Protein AF-A0A183E239-F1 (afdb_monomer)

Secondary structure (DSSP, 8-state):
------------HHHHHHHHHHHHHHHHHSPPPPHHHHGGG--HHHHHHHHHH-TT--HHHHHHHHHHHHHHT-TTSTTHHHHHHHHHH-S---TTS-TTHHHHHT---TTTHHHHHHHHHHHHHHH--SHHHHHHHHHTTHHHHHHHHHTSTT--HHHHHHHHHHHHHHTTSHHHHHHHHHTS-HHHHHHHHHHH---HHHHHHHHHHHHHHHHHHTS-TT-HHHHHHHHHHHHHHHHHHHHHHHHHHHHHHH----PPP------

Nearest PDB structures (foldseek):
  8a1i-assembly3_P  TM=7.874E-01  e=3.771E-01  Mus musculus
  8a1i-assembly2_I  TM=4.720E-01  e=9.473E-01  Mus musculus
  4ct7-assembly1_B  TM=4.842E-01  e=1.805E+00  Homo sapiens
  4ct6-assembly1_B  TM=4.205E-01  e=1.369E+00  Homo sapiens
  6hom-assembly1_A  TM=4.273E-01  e=1.980E+00  Homo sapiens

Organism: NCBI:txid637853

Foldseek 3Di:
DDPPPLLFQAFDPVLVVLLVCCVVLPPPRRDDDDLVCLVVRHDPVSNVVSVVPPPPQALLNVLLVVVLVVLSVPCVDPLNCVQSCQPSNDSGDRSLARRPLCCQCCPPDPPCNVVSNLVSLVSLLVRLQDLSSVVRCPVVPNLLVLLVLLPDPPDDPSSVVSSLSNLLSQLVDLVSVVCCVPVVVVLVSLLVSCVVDDDVSSVSNVVSVVVSVVVVVVPDDPPPPVVCVVCVVSVVVVVVVVVVVVVVVVVVVVPPDDDDDDDDDDD

Solvent-accessible surface area (backbone atoms only — not comparable to full-atom values): 15378 Å² total; per-residue (Å²): 132,82,76,68,78,77,68,37,45,40,34,32,75,64,26,44,54,48,32,53,44,33,70,74,53,30,90,83,72,35,84,79,78,51,76,87,53,51,62,79,30,54,31,69,67,48,39,51,50,39,60,69,70,40,91,71,69,37,52,43,52,52,53,47,52,58,49,46,63,57,38,73,78,36,74,85,42,83,52,30,61,67,52,53,50,54,59,60,63,37,49,51,51,68,72,78,43,65,77,66,49,65,60,27,59,64,36,82,49,94,86,45,22,67,60,30,20,47,50,47,42,49,50,54,34,74,17,37,80,51,71,63,30,50,53,30,39,45,77,72,44,42,64,64,51,43,64,52,44,53,77,36,90,85,41,48,75,65,50,41,49,37,45,53,48,30,54,45,34,47,52,70,37,70,71,48,35,53,43,39,50,70,76,63,43,43,64,64,50,51,57,60,46,52,76,78,55,81,52,74,63,57,53,53,42,53,51,50,52,53,51,58,52,60,60,51,71,76,73,53,101,78,62,66,67,63,58,47,54,57,50,47,57,52,47,53,60,46,51,60,50,50,52,52,56,49,53,53,55,49,52,61,66,74,61,77,72,82,86,78,86,86,80,94,82,90,133

Radius of gyration: 24.41 Å; Cα contacts (8 Å, |Δi|>4): 209; chains: 1; bounding box: 52×76×59 Å

Structure (mmCIF, N/CA/C/O backbone):
data_AF-A0A183E239-F1
#
_entry.id   AF-A0A183E239-F1
#
loop_
_atom_site.group_PDB
_atom_site.id
_atom_site.type_symbol
_atom_site.label_atom_id
_atom_site.label_alt_id
_atom_site.label_comp_id
_atom_site.label_asym_id
_atom_site.label_entity_id
_atom_site.label_seq_id
_atom_site.pdbx_PDB_ins_code
_atom_site.Cartn_x
_atom_site.Cartn_y
_atom_site.Cartn_z
_atom_site.occupancy
_atom_site.B_iso_or_equiv
_atom_site.auth_seq_id
_atom_site.auth_comp_id
_atom_site.auth_asym_id
_atom_site.auth_atom_id
_atom_site.pdbx_PDB_model_num
ATOM 1 N N . MET A 1 1 ? 19.851 -25.531 10.034 1.00 32.19 1 MET A N 1
ATOM 2 C CA . MET A 1 1 ? 19.137 -24.264 9.774 1.00 32.19 1 MET A CA 1
ATOM 3 C C . MET A 1 1 ? 18.491 -24.420 8.405 1.00 32.19 1 MET A C 1
ATOM 5 O O . MET A 1 1 ? 19.182 -24.329 7.404 1.00 32.19 1 MET A O 1
ATOM 9 N N . SER A 1 2 ? 17.233 -24.867 8.370 1.00 26.58 2 SER A N 1
ATOM 10 C CA . SER A 1 2 ? 16.536 -25.194 7.121 1.00 26.58 2 SER A CA 1
ATOM 11 C C . SER A 1 2 ? 16.333 -23.907 6.338 1.00 26.58 2 SER A C 1
ATOM 13 O O . SER A 1 2 ? 15.556 -23.055 6.768 1.00 26.58 2 SER A O 1
ATOM 15 N N . LEU A 1 3 ? 17.025 -23.758 5.210 1.00 30.27 3 LEU A N 1
ATOM 16 C CA . LEU A 1 3 ? 16.600 -22.825 4.180 1.00 30.27 3 LEU A CA 1
ATOM 17 C C . LEU A 1 3 ? 15.197 -23.291 3.790 1.00 30.27 3 LEU A C 1
ATOM 19 O O . LEU A 1 3 ? 15.041 -24.308 3.119 1.00 30.27 3 LEU A O 1
ATOM 23 N N . ARG A 1 4 ? 14.156 -22.605 4.281 1.00 38.06 4 ARG A N 1
ATOM 24 C CA . ARG A 1 4 ? 12.893 -22.606 3.544 1.00 38.06 4 ARG A CA 1
ATOM 25 C C . ARG A 1 4 ? 13.300 -22.248 2.121 1.00 38.06 4 ARG A C 1
ATOM 27 O O . ARG A 1 4 ? 14.069 -21.290 1.990 1.00 38.06 4 ARG A O 1
ATOM 34 N N . PRO A 1 5 ? 12.894 -23.009 1.099 1.00 40.72 5 PRO A N 1
ATOM 35 C CA . PRO A 1 5 ? 13.114 -22.556 -0.253 1.00 40.72 5 PRO A CA 1
ATOM 36 C C . PRO A 1 5 ? 12.388 -21.217 -0.314 1.00 40.72 5 PRO A C 1
ATOM 38 O O . PRO A 1 5 ? 11.162 -21.154 -0.267 1.00 40.72 5 PRO A O 1
ATOM 41 N N . ILE A 1 6 ? 13.158 -20.129 -0.283 1.00 43.12 6 ILE A N 1
ATOM 42 C CA . ILE A 1 6 ? 12.744 -18.869 -0.869 1.00 43.12 6 ILE A CA 1
ATOM 43 C C . ILE A 1 6 ? 12.453 -19.334 -2.282 1.00 43.12 6 ILE A C 1
ATOM 45 O O . ILE A 1 6 ? 13.405 -19.605 -2.997 1.00 43.12 6 ILE A O 1
ATOM 49 N N . PHE A 1 7 ? 11.196 -19.656 -2.591 1.00 49.00 7 PHE A N 1
ATOM 50 C CA . PHE A 1 7 ? 10.778 -19.999 -3.938 1.00 49.00 7 PHE A CA 1
ATOM 51 C C . PHE A 1 7 ? 10.699 -18.657 -4.612 1.00 49.00 7 PHE A C 1
ATOM 53 O O . PHE A 1 7 ? 9.696 -17.950 -4.470 1.00 49.00 7 PHE A O 1
ATOM 60 N N . PRO A 1 8 ? 11.809 -18.213 -5.201 1.00 47.88 8 PRO A N 1
ATOM 61 C CA . PRO A 1 8 ? 11.838 -16.886 -5.708 1.00 47.88 8 PRO A CA 1
ATOM 62 C C . PRO A 1 8 ? 10.975 -16.916 -6.962 1.00 47.88 8 PRO A C 1
ATOM 64 O O . PRO A 1 8 ? 10.818 -17.941 -7.632 1.00 47.88 8 PRO A O 1
ATOM 67 N N . LEU A 1 9 ? 10.330 -15.806 -7.264 1.00 55.28 9 LEU A N 1
ATOM 68 C CA . LEU A 1 9 ? 9.784 -15.598 -8.590 1.00 55.28 9 LEU A CA 1
ATOM 69 C C . LEU A 1 9 ? 10.995 -15.578 -9.541 1.00 55.28 9 LEU A C 1
ATOM 71 O O . LEU A 1 9 ? 11.533 -14.507 -9.764 1.00 55.28 9 LEU A O 1
ATOM 75 N N . VAL A 1 10 ? 11.537 -16.737 -9.946 1.00 55.69 10 VAL A N 1
ATOM 76 C CA . VAL A 1 10 ? 12.820 -16.805 -10.662 1.00 55.69 10 VAL A CA 1
ATOM 77 C C . VAL A 1 10 ? 12.588 -16.381 -12.088 1.00 55.69 10 VAL A C 1
ATOM 79 O O . VAL A 1 10 ? 11.916 -17.035 -12.882 1.00 55.69 10 VAL A O 1
ATOM 82 N N . TRP A 1 11 ? 13.162 -15.236 -12.374 1.00 63.81 11 TRP A N 1
ATOM 83 C CA . TRP A 1 11 ? 13.345 -14.729 -13.705 1.00 63.81 11 TRP A CA 1
ATOM 84 C C . TRP A 1 11 ? 14.293 -15.660 -14.469 1.00 63.81 11 TRP A C 1
ATOM 86 O O . TRP A 1 11 ? 15.239 -16.174 -13.872 1.00 63.81 11 TRP A O 1
ATOM 96 N N . GLY A 1 12 ? 14.055 -15.881 -15.765 1.00 65.75 12 GLY A N 1
ATOM 97 C CA . GLY A 1 12 ? 14.839 -16.822 -16.577 1.00 65.75 12 GLY A CA 1
ATOM 98 C C . GLY A 1 12 ? 16.349 -16.530 -16.585 1.00 65.75 12 GLY A C 1
ATOM 99 O O . GLY A 1 12 ? 16.809 -15.511 -16.073 1.00 65.75 12 GLY A O 1
ATOM 100 N N . GLU A 1 13 ? 17.143 -17.404 -17.208 1.00 76.06 13 GLU A N 1
ATOM 101 C CA . GLU A 1 13 ? 18.620 -17.326 -17.238 1.00 76.06 13 GLU A CA 1
ATOM 102 C C . GLU A 1 13 ? 19.151 -15.921 -17.592 1.00 76.06 13 GLU A C 1
ATOM 104 O O . GLU A 1 13 ? 20.014 -15.379 -16.903 1.00 76.06 13 GLU A O 1
ATOM 109 N N . ARG A 1 14 ? 18.512 -15.249 -18.560 1.00 77.62 14 ARG A N 1
ATOM 110 C CA . ARG A 1 14 ? 18.828 -13.868 -18.975 1.00 77.62 14 ARG A CA 1
ATOM 111 C C . ARG A 1 14 ? 18.763 -12.844 -17.840 1.00 77.62 14 ARG A C 1
ATOM 113 O O . ARG A 1 14 ? 19.523 -11.878 -17.824 1.00 77.62 14 ARG A O 1
ATOM 120 N N . SER A 1 15 ? 17.861 -13.026 -16.892 1.00 76.50 15 SER A N 1
ATOM 121 C CA . SER A 1 15 ? 17.644 -12.099 -15.780 1.00 76.50 15 SER A CA 1
ATOM 122 C C . SER A 1 15 ? 18.602 -12.307 -14.642 1.00 76.50 15 SER A C 1
ATOM 124 O O . SER A 1 15 ? 19.011 -11.334 -14.008 1.00 76.50 15 SER A O 1
ATOM 126 N N . LYS A 1 16 ? 19.013 -13.556 -14.430 1.00 78.00 16 LYS A N 1
ATOM 127 C CA . LYS A 1 16 ? 20.135 -13.853 -13.555 1.00 78.00 16 LYS A CA 1
ATOM 128 C C . LYS A 1 16 ? 21.407 -13.196 -14.095 1.00 78.00 16 LYS A C 1
ATOM 130 O O . LYS A 1 16 ? 22.050 -12.447 -13.362 1.00 78.00 16 LYS A O 1
ATOM 135 N N . ASP A 1 17 ? 21.679 -13.347 -15.390 1.00 81.19 17 ASP A N 1
ATOM 136 C CA . ASP A 1 17 ? 22.815 -12.689 -16.046 1.00 81.19 17 ASP A CA 1
ATOM 137 C C . ASP A 1 17 ? 22.731 -11.160 -15.948 1.00 81.19 17 ASP A C 1
ATOM 139 O O . ASP A 1 17 ? 23.730 -10.476 -15.721 1.00 81.19 17 ASP A O 1
ATOM 143 N N . ASN A 1 18 ? 21.531 -10.596 -16.119 1.00 80.88 18 ASN A N 1
ATOM 144 C CA . ASN A 1 18 ? 21.299 -9.160 -15.987 1.00 80.88 18 ASN A CA 1
ATOM 145 C C . ASN A 1 18 ? 21.586 -8.652 -14.576 1.00 80.88 18 ASN A C 1
ATOM 147 O O . ASN A 1 18 ? 22.204 -7.599 -14.420 1.00 80.88 18 ASN A O 1
ATOM 151 N N . TYR A 1 19 ? 21.153 -9.402 -13.565 1.00 79.50 19 TYR A N 1
ATOM 152 C CA . TYR A 1 19 ? 21.400 -9.091 -12.166 1.00 79.50 19 TYR A CA 1
ATOM 153 C C . TYR A 1 19 ? 22.894 -9.145 -11.828 1.00 79.50 19 TYR A C 1
ATOM 155 O O . TYR A 1 19 ? 23.424 -8.217 -11.216 1.00 79.50 19 TYR A O 1
ATOM 163 N N . GLU A 1 20 ? 23.596 -10.186 -12.280 1.00 81.50 20 GL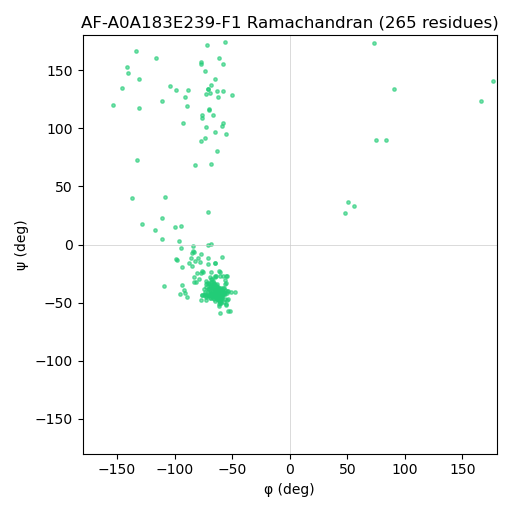U A N 1
ATOM 164 C CA . GLU A 1 20 ? 25.044 -10.319 -12.091 1.00 81.50 20 GLU A CA 1
ATOM 165 C C . GLU A 1 20 ? 25.798 -9.163 -12.764 1.00 81.50 20 GLU A C 1
ATOM 167 O O . GLU A 1 20 ? 26.659 -8.533 -12.144 1.00 81.50 20 GLU A O 1
ATOM 172 N N . LYS A 1 21 ? 25.410 -8.792 -13.991 1.00 83.81 21 LYS A N 1
ATOM 173 C CA . LYS A 1 21 ? 25.963 -7.623 -14.693 1.00 83.81 21 LYS A CA 1
ATOM 174 C C . LYS A 1 21 ? 25.665 -6.314 -13.970 1.00 83.81 21 LYS A C 1
ATOM 176 O O . LYS A 1 21 ? 26.554 -5.472 -13.885 1.00 83.81 21 LYS A O 1
ATOM 181 N N . LEU A 1 22 ? 24.457 -6.127 -13.434 1.00 81.69 22 LEU A N 1
ATOM 182 C CA . LEU A 1 22 ? 24.113 -4.941 -12.644 1.00 81.69 22 LEU A CA 1
ATOM 183 C C . LEU A 1 22 ? 24.992 -4.838 -11.394 1.00 81.69 22 LEU A C 1
ATOM 185 O O . LEU A 1 22 ? 25.468 -3.751 -11.069 1.00 81.69 22 LEU A O 1
ATOM 189 N N . HIS A 1 23 ? 25.236 -5.958 -10.715 1.00 79.69 23 HIS A N 1
ATOM 190 C CA . HIS A 1 23 ? 26.087 -5.998 -9.530 1.00 79.69 23 HIS A CA 1
ATOM 191 C C . HIS A 1 23 ? 27.563 -5.712 -9.860 1.00 79.69 23 HIS A C 1
ATOM 193 O O . HIS A 1 23 ? 28.240 -5.025 -9.099 1.00 79.69 23 HIS A O 1
ATOM 199 N N . LEU A 1 24 ? 28.063 -6.216 -10.992 1.00 86.44 24 LEU A N 1
ATOM 200 C CA . LEU A 1 24 ? 29.449 -6.017 -11.428 1.00 86.44 24 LEU A CA 1
ATOM 201 C C . LEU A 1 24 ? 29.712 -4.606 -11.973 1.00 86.44 24 LEU A C 1
ATOM 203 O O . LEU A 1 24 ? 30.743 -4.011 -11.671 1.00 86.44 24 LEU A O 1
ATOM 207 N N . LEU A 1 25 ? 28.799 -4.081 -12.790 1.00 86.25 25 LEU A N 1
ATOM 208 C CA . LEU A 1 25 ? 28.976 -2.820 -13.521 1.00 86.25 25 LEU A CA 1
ATOM 209 C C . LEU A 1 25 ? 28.409 -1.610 -12.762 1.00 86.25 25 LEU A C 1
ATOM 211 O O . LEU A 1 25 ? 28.769 -0.465 -13.041 1.00 86.25 25 LEU A O 1
ATOM 215 N N . GLY A 1 26 ? 27.519 -1.849 -11.799 1.00 80.88 26 GLY A N 1
ATOM 216 C CA . GLY A 1 26 ? 26.793 -0.808 -11.084 1.00 80.88 26 GLY A CA 1
ATOM 217 C C . GLY A 1 26 ? 25.694 -0.137 -11.926 1.00 80.88 26 GLY A C 1
ATOM 218 O O . GLY A 1 26 ? 25.573 -0.357 -13.132 1.00 80.88 26 GLY A O 1
ATOM 219 N N . PRO A 1 27 ? 24.878 0.737 -11.308 1.00 74.50 27 PRO A N 1
ATOM 220 C CA . PRO A 1 27 ? 23.665 1.296 -11.920 1.00 74.50 27 PRO A CA 1
ATOM 221 C C . PRO A 1 27 ? 23.913 2.303 -13.056 1.00 74.50 27 PRO A C 1
ATOM 223 O O . PRO A 1 27 ? 22.965 2.700 -13.735 1.00 74.50 27 PRO A O 1
ATOM 226 N N . VAL A 1 28 ? 25.158 2.761 -13.233 1.00 73.62 28 VAL A N 1
ATOM 227 C CA . VAL A 1 28 ? 25.538 3.763 -14.245 1.00 73.62 28 VAL A CA 1
ATOM 228 C C . VAL A 1 28 ? 25.975 3.104 -15.553 1.00 73.62 28 VAL A C 1
ATOM 230 O O . VAL A 1 28 ? 25.648 3.609 -16.621 1.00 73.62 28 VAL A O 1
ATOM 233 N N . LEU A 1 29 ? 26.700 1.985 -15.473 1.00 73.56 29 LEU A N 1
ATOM 234 C CA . LEU A 1 29 ? 27.255 1.281 -16.635 1.00 73.56 29 LEU A CA 1
ATOM 235 C C . LEU A 1 29 ? 26.394 0.090 -17.074 1.00 73.56 29 LEU A C 1
ATOM 237 O O . LEU A 1 29 ? 26.602 -0.463 -18.152 1.00 73.56 29 LEU A O 1
ATOM 241 N N . HIS A 1 30 ? 25.429 -0.316 -16.247 1.00 80.38 30 HIS A N 1
ATOM 242 C CA . HIS A 1 30 ? 24.482 -1.374 -16.573 1.00 80.38 30 HIS A CA 1
ATOM 243 C C . HIS A 1 30 ? 23.471 -0.931 -17.641 1.00 80.38 30 HIS A C 1
ATOM 245 O O . HIS A 1 30 ? 22.895 0.159 -17.575 1.00 80.38 30 HIS A O 1
ATOM 251 N N . THR A 1 31 ? 23.246 -1.791 -18.636 1.00 74.75 31 THR A N 1
ATOM 252 C CA . THR A 1 31 ? 22.283 -1.544 -19.711 1.00 74.75 31 THR A CA 1
ATOM 253 C C . THR A 1 31 ? 20.858 -1.622 -19.178 1.00 74.75 31 THR A C 1
ATOM 255 O O . THR A 1 31 ? 20.386 -2.679 -18.764 1.00 74.75 31 THR A O 1
ATOM 258 N N . ARG A 1 32 ? 20.138 -0.500 -19.242 1.00 72.12 32 ARG A N 1
ATOM 259 C CA . ARG A 1 32 ? 18.712 -0.468 -18.911 1.00 72.12 32 ARG A CA 1
ATOM 260 C C . ARG A 1 32 ? 17.913 -1.137 -20.021 1.00 72.12 32 ARG A C 1
ATOM 262 O O . ARG A 1 32 ? 18.068 -0.789 -21.188 1.00 72.12 32 ARG A O 1
ATOM 269 N N . LEU A 1 33 ? 17.050 -2.066 -19.632 1.00 75.62 33 LEU A N 1
ATOM 270 C CA . LEU A 1 33 ? 16.158 -2.767 -20.548 1.00 75.62 33 LEU A CA 1
ATOM 271 C C . LEU A 1 33 ? 15.100 -1.818 -21.107 1.00 75.62 33 LEU A C 1
ATOM 273 O O . LEU A 1 33 ? 14.534 -1.007 -20.366 1.00 75.62 33 LEU A O 1
ATOM 277 N N . THR A 1 34 ? 14.831 -1.927 -22.409 1.00 79.94 34 THR A N 1
ATOM 278 C CA . THR A 1 34 ? 13.683 -1.253 -23.027 1.00 79.94 34 THR A CA 1
ATOM 279 C C . THR A 1 34 ? 12.398 -2.013 -22.695 1.00 79.94 34 THR A C 1
ATOM 281 O O . THR A 1 34 ? 12.466 -3.215 -22.438 1.00 79.94 34 THR A O 1
ATOM 284 N N . PRO A 1 35 ? 11.219 -1.364 -22.709 1.00 77.69 35 PRO A N 1
ATOM 285 C CA . PRO A 1 35 ? 9.958 -2.043 -22.426 1.00 77.69 35 PRO A CA 1
ATOM 286 C C . PRO A 1 35 ? 9.725 -3.320 -23.240 1.00 77.69 35 PRO A C 1
ATOM 288 O O . PRO A 1 35 ? 9.340 -4.336 -22.668 1.00 77.69 35 PRO A O 1
ATOM 291 N N . ASP A 1 36 ? 10.070 -3.297 -24.529 1.00 80.56 36 ASP A N 1
ATOM 292 C CA . ASP A 1 36 ? 9.930 -4.446 -25.434 1.00 80.56 36 ASP A CA 1
ATOM 293 C C . ASP A 1 36 ? 10.818 -5.631 -25.033 1.00 80.56 36 ASP A C 1
ATOM 295 O O . ASP A 1 36 ? 10.485 -6.782 -25.297 1.00 80.56 36 ASP A O 1
ATOM 299 N N . GLN A 1 37 ? 11.942 -5.360 -24.364 1.00 82.56 37 GLN A N 1
ATOM 300 C CA . GLN A 1 37 ? 12.864 -6.386 -23.890 1.00 82.56 37 GLN A CA 1
ATOM 301 C C . GLN A 1 37 ? 12.449 -6.960 -22.535 1.00 82.56 37 GLN A C 1
ATOM 303 O O . GLN A 1 37 ? 12.911 -8.034 -22.193 1.00 82.56 37 GLN A O 1
ATOM 308 N N . VAL A 1 38 ? 11.597 -6.301 -21.741 1.00 79.56 38 VAL A N 1
ATOM 309 C CA . VAL A 1 38 ? 11.301 -6.735 -20.357 1.00 79.56 38 VAL A CA 1
ATOM 310 C C . VAL A 1 38 ? 10.668 -8.126 -20.307 1.00 79.56 38 VAL A C 1
ATOM 312 O O . VAL A 1 38 ? 10.976 -8.907 -19.407 1.00 79.56 38 VAL A O 1
ATOM 315 N N . LEU A 1 39 ? 9.804 -8.454 -21.269 1.00 80.62 39 LEU A N 1
ATOM 316 C CA . LEU A 1 39 ? 9.114 -9.745 -21.299 1.00 80.62 39 LEU A CA 1
ATOM 317 C C . LEU A 1 39 ? 10.074 -10.918 -21.538 1.00 80.62 39 LEU A C 1
ATOM 319 O O . LEU A 1 39 ? 9.868 -11.978 -20.958 1.00 80.62 39 LEU A O 1
ATOM 323 N N . ASP A 1 40 ? 11.162 -10.710 -22.282 1.00 81.88 40 ASP A N 1
ATOM 324 C CA . ASP A 1 40 ? 12.198 -11.727 -22.532 1.00 81.88 40 ASP A CA 1
ATOM 325 C C . ASP A 1 40 ? 12.953 -12.158 -21.264 1.00 81.88 40 ASP A C 1
ATOM 327 O O . ASP A 1 40 ? 13.676 -13.158 -21.263 1.00 81.88 40 ASP A O 1
ATOM 331 N N . TYR A 1 41 ? 12.831 -11.370 -20.198 1.00 78.44 41 TYR A N 1
ATOM 332 C CA . TYR A 1 41 ? 13.494 -11.571 -18.914 1.00 78.44 41 TYR A CA 1
ATOM 333 C C . TYR A 1 41 ? 12.555 -12.254 -17.901 1.00 78.44 41 TYR A C 1
ATOM 335 O O . TYR A 1 41 ? 13.002 -12.785 -16.879 1.00 78.44 41 TYR A O 1
ATOM 343 N N . LEU A 1 42 ? 11.256 -12.315 -18.189 1.00 76.19 42 LEU A N 1
ATOM 344 C CA . LEU A 1 42 ? 10.273 -13.003 -17.359 1.00 76.19 42 LEU A CA 1
ATOM 345 C C . LEU A 1 42 ? 10.129 -14.460 -17.818 1.00 76.19 42 LEU A C 1
ATOM 347 O O . LEU A 1 42 ? 9.865 -14.716 -18.988 1.00 76.19 42 LEU A O 1
ATOM 351 N N . ASP A 1 43 ? 10.267 -15.422 -16.899 1.00 78.81 43 ASP A N 1
ATOM 352 C CA . ASP A 1 43 ? 9.958 -16.831 -17.185 1.00 78.81 43 ASP A CA 1
ATOM 353 C C . ASP A 1 43 ? 8.497 -17.123 -16.800 1.00 78.81 43 ASP A C 1
ATOM 355 O O . ASP A 1 43 ? 8.186 -17.241 -15.609 1.00 78.81 43 ASP A O 1
ATOM 359 N N . PRO A 1 44 ? 7.577 -17.250 -17.775 1.00 75.19 44 PRO A N 1
ATOM 360 C CA . PRO A 1 44 ? 6.158 -17.421 -17.483 1.00 75.19 44 PRO A CA 1
ATOM 361 C C . PRO A 1 44 ? 5.856 -18.752 -16.785 1.00 75.19 44 PRO A C 1
ATOM 363 O O . PRO A 1 44 ? 4.961 -18.810 -15.939 1.00 75.19 44 PRO A O 1
ATOM 366 N N . THR A 1 45 ? 6.600 -19.815 -17.104 1.00 75.75 45 THR A N 1
ATOM 367 C CA . THR A 1 45 ? 6.365 -21.157 -16.550 1.00 75.75 45 THR A CA 1
ATOM 368 C C . THR A 1 45 ? 6.792 -21.199 -15.093 1.00 75.75 45 THR A C 1
ATOM 370 O O . THR A 1 45 ? 6.070 -21.708 -14.234 1.00 75.75 45 THR A O 1
ATOM 373 N N . LEU A 1 46 ? 7.954 -20.617 -14.798 1.00 73.81 46 LEU A N 1
ATOM 374 C CA . LEU A 1 46 ? 8.480 -20.566 -13.445 1.00 73.81 46 LEU A CA 1
ATOM 375 C C . LEU A 1 46 ? 7.644 -19.629 -12.566 1.00 73.81 46 LEU A C 1
ATOM 377 O O . LEU A 1 46 ? 7.251 -20.024 -11.470 1.00 73.81 46 LEU A O 1
ATOM 381 N N . MET A 1 47 ? 7.261 -18.451 -13.073 1.00 71.69 47 MET A N 1
ATOM 382 C CA . MET A 1 47 ? 6.329 -17.553 -12.378 1.00 71.69 47 MET A CA 1
ATOM 383 C C . MET A 1 47 ? 5.020 -18.260 -12.008 1.00 71.69 47 MET A C 1
ATOM 385 O O . MET A 1 47 ? 4.570 -18.168 -10.864 1.00 71.69 47 MET A O 1
ATOM 389 N N . TRP A 1 48 ? 4.421 -18.987 -12.956 1.00 73.25 48 TRP A N 1
ATOM 390 C CA . TRP A 1 48 ? 3.182 -19.728 -12.728 1.00 73.25 48 TRP A CA 1
ATOM 391 C C . TRP A 1 48 ? 3.349 -20.818 -11.662 1.00 73.25 48 TRP A C 1
ATOM 393 O O . TRP A 1 48 ? 2.548 -20.903 -10.730 1.00 73.25 48 TRP A O 1
ATOM 403 N N . ASN A 1 49 ? 4.429 -21.598 -11.740 1.00 73.00 49 ASN A N 1
ATOM 404 C CA . ASN A 1 49 ? 4.721 -22.656 -10.775 1.00 73.00 49 ASN A CA 1
ATOM 405 C C . ASN A 1 49 ? 4.974 -22.105 -9.363 1.00 73.00 49 ASN A C 1
ATOM 407 O O . ASN A 1 49 ? 4.454 -22.662 -8.398 1.00 73.00 49 ASN A O 1
ATOM 411 N N . THR A 1 50 ? 5.698 -20.991 -9.230 1.00 67.88 50 THR A N 1
ATOM 412 C CA . THR A 1 50 ? 5.941 -20.334 -7.935 1.00 67.88 50 THR A CA 1
ATOM 413 C C . THR A 1 50 ? 4.642 -19.825 -7.310 1.00 67.88 50 THR A C 1
ATOM 415 O O . THR A 1 50 ? 4.419 -20.005 -6.112 1.00 67.88 50 THR A O 1
ATOM 418 N N . LEU A 1 51 ? 3.750 -19.231 -8.110 1.00 67.56 51 LEU A N 1
ATOM 419 C CA . LEU A 1 51 ? 2.447 -18.773 -7.621 1.00 67.56 51 LEU A CA 1
ATOM 420 C C . LEU A 1 51 ? 1.537 -19.938 -7.200 1.00 67.56 51 LEU A C 1
ATOM 422 O O . LEU A 1 51 ? 0.809 -19.798 -6.219 1.00 67.56 51 LEU A O 1
ATOM 426 N N . LEU A 1 52 ? 1.597 -21.076 -7.902 1.00 68.25 52 LEU A N 1
ATOM 427 C CA . LEU A 1 52 ? 0.833 -22.285 -7.570 1.00 68.25 52 LEU A CA 1
ATOM 428 C C . LEU A 1 52 ? 1.360 -23.022 -6.332 1.00 68.25 52 LEU A C 1
ATOM 430 O O . LEU A 1 52 ? 0.570 -23.569 -5.568 1.00 68.25 52 LEU A O 1
ATOM 434 N N . GLN A 1 53 ? 2.679 -23.058 -6.138 1.00 63.38 53 GLN A N 1
ATOM 435 C CA . GLN A 1 53 ? 3.317 -23.736 -5.001 1.00 63.38 53 GLN A CA 1
ATOM 436 C C . GLN A 1 53 ? 3.319 -22.884 -3.724 1.00 63.38 53 GLN A C 1
ATOM 438 O O . GLN A 1 53 ? 3.560 -23.389 -2.628 1.00 63.38 53 GLN A O 1
ATOM 443 N N . SER A 1 54 ? 3.030 -21.590 -3.850 1.00 64.50 54 SER A N 1
ATOM 444 C CA . SER A 1 54 ? 2.844 -20.680 -2.728 1.00 64.50 54 SER A CA 1
ATOM 445 C C . SER A 1 54 ? 1.504 -20.956 -2.031 1.00 64.50 54 SER A C 1
ATOM 447 O O . SER A 1 54 ? 0.470 -20.370 -2.356 1.00 64.50 54 SER A O 1
ATOM 449 N N . GLU A 1 55 ? 1.525 -21.823 -1.014 1.00 56.25 55 GLU A N 1
ATOM 450 C CA . GLU A 1 55 ? 0.361 -22.138 -0.162 1.00 56.25 55 GLU A CA 1
ATOM 451 C C . GLU A 1 55 ? -0.225 -20.906 0.572 1.00 56.25 55 GLU A C 1
ATOM 453 O O . GLU A 1 55 ? -1.297 -20.990 1.169 1.00 56.25 55 GLU A O 1
ATOM 458 N N . GLN A 1 56 ? 0.460 -19.753 0.555 1.00 58.47 56 GLN A N 1
ATOM 459 C CA . GLN A 1 56 ? 0.074 -18.535 1.279 1.00 58.47 56 GLN A CA 1
ATOM 460 C C . GLN A 1 56 ? 0.237 -17.258 0.442 1.00 58.47 56 GLN A C 1
ATOM 462 O O . GLN A 1 56 ? 0.664 -16.222 0.963 1.00 58.47 56 GLN A O 1
ATOM 467 N N . THR A 1 57 ? -0.110 -17.288 -0.849 1.00 66.94 57 THR A N 1
ATOM 468 C CA . THR A 1 57 ? -0.167 -16.049 -1.642 1.00 66.94 57 THR A CA 1
ATOM 469 C C . THR A 1 57 ? -1.268 -15.150 -1.084 1.00 66.94 57 THR A C 1
ATOM 471 O O . THR A 1 57 ? -2.447 -15.321 -1.383 1.00 66.94 57 THR A O 1
ATOM 474 N N . THR A 1 58 ? -0.894 -14.194 -0.234 1.00 81.94 58 THR A N 1
ATOM 475 C CA . THR A 1 58 ? -1.839 -13.199 0.285 1.00 81.94 58 THR A CA 1
ATOM 476 C C . THR A 1 58 ? -2.494 -12.421 -0.840 1.00 81.94 58 THR A C 1
ATOM 478 O O . THR A 1 58 ? -1.913 -12.243 -1.920 1.00 81.94 58 THR A O 1
ATOM 481 N N . ALA A 1 59 ? -3.686 -11.886 -0.570 1.00 88.00 59 ALA A N 1
ATOM 482 C CA . ALA A 1 59 ? -4.401 -11.080 -1.547 1.00 88.00 59 ALA A CA 1
ATOM 483 C C . ALA A 1 59 ? -3.534 -9.905 -2.016 1.00 88.00 59 ALA A C 1
ATOM 485 O O . ALA A 1 59 ? -3.613 -9.508 -3.174 1.00 88.00 59 ALA A O 1
ATOM 486 N N . LEU A 1 60 ? -2.653 -9.395 -1.154 1.00 88.56 60 LEU A N 1
ATOM 487 C CA . LEU A 1 60 ? -1.706 -8.334 -1.478 1.00 88.56 60 LEU A CA 1
ATOM 488 C C . LEU A 1 60 ? -0.741 -8.698 -2.604 1.00 88.56 60 LEU A C 1
ATOM 490 O O . LEU A 1 60 ? -0.605 -7.933 -3.560 1.00 88.56 60 LEU A O 1
ATOM 494 N N . VAL A 1 61 ? -0.093 -9.856 -2.514 1.00 85.75 61 VAL A N 1
ATOM 495 C CA . VAL A 1 61 ? 0.868 -10.307 -3.528 1.00 85.75 61 VAL A CA 1
ATOM 496 C C . VAL A 1 61 ? 0.146 -10.635 -4.834 1.00 85.75 61 VAL A C 1
ATOM 498 O O . VAL A 1 61 ? 0.585 -10.218 -5.905 1.00 85.75 61 VAL A O 1
ATOM 501 N N . ALA A 1 62 ? -1.018 -11.285 -4.752 1.00 86.81 62 ALA A N 1
ATOM 502 C CA . ALA A 1 62 ? -1.838 -11.583 -5.923 1.00 86.81 62 ALA A CA 1
ATOM 503 C C . ALA A 1 62 ? -2.306 -10.305 -6.648 1.00 86.81 62 ALA A C 1
ATOM 505 O O . ALA A 1 62 ? -2.159 -10.189 -7.865 1.00 86.81 62 ALA A O 1
ATOM 506 N N . HIS A 1 63 ? -2.811 -9.309 -5.909 1.00 90.44 63 HIS A N 1
ATOM 507 C CA . HIS A 1 63 ? -3.226 -8.028 -6.488 1.00 90.44 63 HIS A CA 1
ATOM 508 C C . HIS A 1 63 ? -2.044 -7.243 -7.059 1.00 90.44 63 HIS A C 1
ATOM 510 O O . HIS A 1 63 ? -2.225 -6.533 -8.049 1.00 90.44 63 HIS A O 1
ATOM 516 N N . PHE A 1 64 ? -0.852 -7.358 -6.462 1.00 90.75 64 PHE A N 1
ATOM 517 C CA . PHE A 1 64 ? 0.356 -6.753 -7.012 1.00 90.75 64 PHE A CA 1
ATOM 518 C C . PHE A 1 64 ? 0.623 -7.325 -8.402 1.00 90.75 64 PHE A C 1
ATOM 520 O O . PHE A 1 64 ? 0.579 -6.572 -9.371 1.00 90.75 64 PHE A O 1
ATOM 527 N N . PHE A 1 65 ? 0.787 -8.645 -8.524 1.00 86.56 65 PHE A N 1
ATOM 528 C CA . PHE A 1 65 ? 1.083 -9.269 -9.814 1.00 86.56 65 PHE A CA 1
ATOM 529 C C . PHE A 1 65 ? -0.023 -9.056 -10.845 1.00 86.56 65 PHE A C 1
ATOM 531 O O . PHE A 1 65 ? 0.289 -8.712 -11.978 1.00 86.56 65 PHE A O 1
ATOM 538 N N . ALA A 1 66 ? -1.299 -9.122 -10.453 1.00 88.75 66 ALA A N 1
ATOM 539 C CA . ALA A 1 66 ? -2.407 -8.811 -11.357 1.00 88.75 66 ALA A CA 1
ATOM 540 C C . ALA A 1 66 ? -2.311 -7.386 -11.938 1.00 88.75 66 ALA A C 1
ATOM 542 O O . ALA A 1 66 ? -2.562 -7.168 -13.125 1.00 88.75 66 ALA A O 1
ATOM 543 N N . ARG A 1 67 ? -1.913 -6.401 -11.120 1.00 91.50 67 ARG A N 1
ATOM 544 C CA . ARG A 1 67 ? -1.673 -5.031 -11.598 1.00 91.50 67 ARG A CA 1
ATOM 545 C C . ARG A 1 67 ? -0.421 -4.931 -12.447 1.00 91.50 67 ARG A C 1
ATOM 547 O O . ARG A 1 67 ? -0.449 -4.193 -13.424 1.00 91.50 67 ARG A O 1
ATOM 554 N N . VAL A 1 68 ? 0.644 -5.648 -12.093 1.00 89.19 68 VAL A N 1
ATOM 555 C CA . VAL A 1 68 ? 1.880 -5.641 -12.877 1.00 89.19 68 VAL A CA 1
ATOM 556 C C . VAL A 1 68 ? 1.659 -6.249 -14.257 1.00 89.19 68 VAL A C 1
ATOM 558 O O . VAL A 1 68 ? 2.093 -5.652 -15.229 1.00 89.19 68 VAL A O 1
ATOM 561 N N . THR A 1 69 ? 0.913 -7.347 -14.387 1.00 86.31 69 THR A N 1
ATOM 562 C CA . THR A 1 69 ? 0.580 -7.923 -15.701 1.00 86.31 69 THR A CA 1
ATOM 563 C C . THR A 1 69 ? -0.120 -6.905 -16.596 1.00 86.31 69 THR A C 1
ATOM 565 O O . THR A 1 69 ? 0.218 -6.787 -17.768 1.00 86.31 69 THR A O 1
ATOM 568 N N . LYS A 1 70 ? -1.051 -6.118 -16.041 1.00 88.69 70 LYS A N 1
ATOM 569 C CA . LYS A 1 70 ? -1.670 -5.015 -16.782 1.00 88.69 70 LYS A CA 1
ATOM 570 C C . LYS A 1 70 ? -0.660 -3.907 -17.099 1.00 88.69 70 LYS A C 1
ATOM 572 O O . LYS A 1 70 ? -0.668 -3.390 -18.206 1.00 88.69 70 LYS A O 1
ATOM 577 N N . LEU A 1 71 ? 0.190 -3.544 -16.142 1.00 90.31 71 LEU A N 1
ATOM 578 C CA . LEU A 1 71 ? 1.199 -2.494 -16.289 1.00 90.31 71 LEU A CA 1
ATOM 579 C C . LEU A 1 71 ? 2.235 -2.829 -17.371 1.00 90.31 71 LEU A C 1
ATOM 581 O O . LEU A 1 71 ? 2.632 -1.941 -18.109 1.00 90.31 71 LEU A O 1
ATOM 585 N N . LEU A 1 72 ? 2.622 -4.100 -17.511 1.00 86.12 72 LEU A N 1
ATOM 586 C CA . LEU A 1 72 ? 3.569 -4.560 -18.533 1.00 86.12 72 LEU A CA 1
ATOM 587 C C . LEU A 1 72 ? 3.086 -4.296 -19.967 1.00 86.12 72 LEU A C 1
ATOM 589 O O . LEU A 1 72 ? 3.905 -4.182 -20.870 1.00 86.12 72 LEU A O 1
ATOM 593 N N . LEU A 1 73 ? 1.772 -4.164 -20.171 1.00 87.62 73 LEU A N 1
ATOM 594 C CA . LEU A 1 73 ? 1.172 -3.832 -21.466 1.00 87.62 73 LEU A CA 1
ATOM 595 C C . LEU A 1 73 ? 1.127 -2.318 -21.742 1.00 87.62 73 LEU A C 1
ATOM 597 O O . LEU A 1 73 ? 0.749 -1.919 -22.839 1.00 87.62 73 LEU A O 1
ATOM 601 N N . HIS A 1 74 ? 1.477 -1.492 -20.753 1.00 90.06 74 HIS A N 1
ATOM 602 C CA . HIS A 1 74 ? 1.328 -0.036 -20.770 1.00 90.06 74 HIS A CA 1
ATOM 603 C C . HIS A 1 74 ? 2.619 0.660 -20.298 1.00 90.06 74 HIS A C 1
ATOM 605 O O . HIS A 1 74 ? 2.667 1.185 -19.178 1.00 90.06 74 HIS A O 1
ATOM 611 N N . PRO A 1 75 ? 3.690 0.660 -21.115 1.00 89.50 75 PRO A N 1
ATOM 612 C CA . PRO A 1 75 ? 4.961 1.297 -20.766 1.00 89.50 75 PRO A CA 1
ATOM 613 C C . PRO A 1 75 ? 4.889 2.820 -20.606 1.00 89.50 75 PRO A C 1
ATOM 615 O O . PRO A 1 75 ? 5.789 3.421 -20.022 1.00 89.50 75 PRO A O 1
ATOM 618 N N . GLU A 1 76 ? 3.822 3.447 -21.097 1.00 90.00 76 GLU A N 1
ATOM 619 C CA . GLU A 1 76 ? 3.513 4.862 -20.911 1.00 90.00 76 GLU A CA 1
ATOM 620 C C . GLU A 1 76 ? 3.089 5.221 -19.478 1.00 90.00 76 GLU A C 1
ATOM 622 O O . GLU A 1 76 ? 3.081 6.401 -19.119 1.00 90.00 76 GLU A O 1
ATOM 627 N N . ASP A 1 77 ? 2.715 4.235 -18.653 1.00 92.62 77 ASP A N 1
ATOM 628 C CA . ASP A 1 77 ? 2.276 4.493 -17.285 1.00 92.62 77 ASP A CA 1
ATOM 629 C C . ASP A 1 77 ? 3.462 4.973 -16.422 1.00 92.62 77 ASP A C 1
ATOM 631 O O . ASP A 1 77 ? 4.503 4.311 -16.366 1.00 92.62 77 ASP A O 1
ATOM 635 N N . PRO A 1 78 ? 3.321 6.082 -15.673 1.00 90.19 78 PRO A N 1
ATOM 636 C CA . PRO A 1 78 ? 4.379 6.595 -14.805 1.00 90.19 78 PRO A CA 1
ATOM 637 C C . PRO A 1 78 ? 4.943 5.596 -13.787 1.00 90.19 78 PRO A C 1
ATOM 639 O O . PRO A 1 78 ? 6.089 5.717 -13.352 1.00 90.19 78 PRO A O 1
ATOM 642 N N . VAL A 1 79 ? 4.139 4.612 -13.383 1.00 92.88 79 VAL A N 1
ATOM 643 C CA . VAL A 1 79 ? 4.506 3.596 -12.390 1.00 92.88 79 VAL A CA 1
ATOM 644 C C . VAL A 1 79 ? 5.245 2.414 -13.028 1.00 92.88 79 VAL A C 1
ATOM 646 O O . VAL A 1 79 ? 5.854 1.617 -12.307 1.00 92.88 79 VAL A O 1
ATOM 649 N N . TYR A 1 80 ? 5.261 2.322 -14.364 1.00 90.94 80 TYR A N 1
ATOM 650 C CA . TYR A 1 80 ? 5.944 1.266 -15.110 1.00 90.94 80 TYR A CA 1
ATOM 651 C C . TYR A 1 80 ? 7.407 1.153 -14.694 1.00 90.94 80 TYR A C 1
ATOM 653 O O . TYR A 1 80 ? 7.843 0.110 -14.203 1.00 90.94 80 TYR A O 1
ATOM 661 N N . GLN A 1 81 ? 8.155 2.253 -14.814 1.00 87.06 81 GLN A N 1
ATOM 662 C CA . GLN A 1 81 ? 9.596 2.236 -14.596 1.00 87.06 81 GLN A CA 1
ATOM 663 C C . GLN A 1 81 ? 9.970 1.823 -13.161 1.00 87.06 81 GLN A C 1
ATOM 665 O O . GLN A 1 81 ? 10.811 0.929 -13.022 1.00 87.06 81 GLN A O 1
ATOM 670 N N . PRO A 1 82 ? 9.382 2.389 -12.084 1.00 88.50 82 PRO A N 1
ATOM 671 C CA . PRO A 1 82 ? 9.668 1.948 -10.717 1.00 88.50 82 PRO A CA 1
ATOM 672 C C . PRO A 1 82 ? 9.392 0.461 -10.466 1.00 88.50 82 PRO A C 1
ATOM 674 O O . PRO A 1 82 ? 10.218 -0.197 -9.827 1.00 88.50 82 PRO A O 1
ATOM 677 N N . VAL A 1 83 ? 8.266 -0.058 -10.972 1.00 89.38 83 VAL A N 1
ATOM 678 C CA . VAL A 1 83 ? 7.825 -1.446 -10.752 1.00 89.38 83 VAL A CA 1
ATOM 679 C C . VAL A 1 83 ? 8.669 -2.430 -11.547 1.00 89.38 83 VAL A C 1
ATOM 681 O O . VAL A 1 83 ? 9.150 -3.409 -10.984 1.00 89.38 83 VAL A O 1
ATOM 684 N N . VAL A 1 84 ? 8.897 -2.160 -12.830 1.00 85.12 84 VAL A N 1
ATOM 685 C CA . VAL A 1 84 ? 9.730 -3.004 -13.693 1.00 85.12 84 VAL A CA 1
ATOM 686 C C . VAL A 1 84 ? 11.180 -2.996 -13.225 1.00 85.12 84 VAL A C 1
ATOM 688 O O . VAL A 1 84 ? 11.817 -4.044 -13.183 1.00 85.12 84 VAL A O 1
ATOM 691 N N . SER A 1 85 ? 11.688 -1.841 -12.782 1.00 83.56 85 SER A N 1
ATOM 692 C CA . SER A 1 85 ? 13.038 -1.762 -12.217 1.00 83.56 85 SER A CA 1
ATOM 693 C C . SER A 1 85 ? 13.187 -2.626 -10.971 1.00 83.56 85 SER A C 1
ATOM 695 O O . SER A 1 85 ? 14.239 -3.213 -10.791 1.00 83.56 85 SER A O 1
ATOM 697 N N . PHE A 1 86 ? 12.175 -2.703 -10.104 1.00 85.44 86 PHE A N 1
ATOM 698 C CA . PHE A 1 86 ? 12.200 -3.601 -8.944 1.00 85.44 86 PHE A CA 1
ATOM 699 C C . PHE A 1 86 ? 12.215 -5.060 -9.333 1.00 85.44 86 PHE A C 1
ATOM 701 O O . PHE A 1 86 ? 13.008 -5.842 -8.824 1.00 85.44 86 PHE A O 1
ATOM 708 N N . LEU A 1 87 ? 11.300 -5.386 -10.228 1.00 80.50 87 LEU A N 1
ATOM 709 C CA . LEU A 1 87 ? 11.120 -6.702 -10.772 1.00 80.50 87 LEU A CA 1
ATOM 710 C C . LEU A 1 87 ? 12.462 -7.210 -11.344 1.00 80.50 87 LEU A C 1
ATOM 712 O O . LEU A 1 87 ? 12.921 -8.278 -10.966 1.00 80.50 87 LEU A O 1
ATOM 716 N N . LEU A 1 88 ? 13.165 -6.380 -12.114 1.00 78.31 88 LEU A N 1
ATOM 717 C CA . LEU A 1 88 ? 14.488 -6.680 -12.670 1.00 78.31 88 LEU A CA 1
ATOM 718 C C . LEU A 1 88 ? 15.660 -6.536 -11.688 1.00 78.31 88 LEU A C 1
ATOM 720 O O . LEU A 1 88 ? 16.770 -6.973 -11.998 1.00 78.31 88 LEU A O 1
ATOM 724 N N . LEU A 1 89 ? 15.459 -5.875 -10.543 1.00 78.19 89 LEU A N 1
ATOM 725 C CA . LEU A 1 89 ? 16.537 -5.568 -9.600 1.00 78.19 89 LEU A CA 1
ATOM 726 C C . LEU A 1 89 ? 17.059 -6.822 -8.921 1.00 78.19 89 LEU A C 1
ATOM 728 O O . LEU A 1 89 ? 18.205 -6.811 -8.496 1.00 78.19 89 LEU A O 1
ATOM 732 N N . LYS A 1 90 ? 16.234 -7.856 -8.760 1.00 70.25 90 LYS A N 1
ATOM 733 C CA . LYS A 1 90 ? 16.633 -9.118 -8.146 1.00 70.25 90 LYS A CA 1
ATOM 734 C C . LYS A 1 90 ? 16.005 -10.287 -8.893 1.00 70.25 90 LYS A C 1
ATOM 736 O O . LYS A 1 90 ? 14.870 -10.170 -9.341 1.00 70.25 90 LYS A O 1
ATOM 741 N N . PRO A 1 91 ? 16.694 -11.438 -8.964 1.00 65.25 91 PRO A N 1
ATOM 742 C CA . PRO A 1 91 ? 16.133 -12.648 -9.555 1.00 65.25 91 PRO A CA 1
ATOM 743 C C . PRO A 1 91 ? 15.032 -13.263 -8.678 1.00 65.25 91 PRO A C 1
ATOM 745 O O . PRO A 1 91 ? 14.488 -14.303 -9.034 1.00 65.25 91 PRO A O 1
ATOM 748 N N . ASP A 1 92 ? 14.728 -12.659 -7.525 1.00 71.00 92 ASP A N 1
ATOM 749 C CA . ASP A 1 92 ? 13.723 -13.096 -6.582 1.00 71.00 92 ASP A CA 1
ATOM 750 C C . ASP A 1 92 ? 12.772 -11.989 -6.127 1.00 71.00 92 ASP A C 1
ATOM 752 O O . ASP A 1 92 ? 13.159 -10.850 -5.872 1.00 71.00 92 ASP A O 1
ATOM 756 N N . VAL A 1 93 ? 11.499 -12.357 -5.961 1.00 76.25 93 VAL A N 1
ATOM 757 C CA . VAL A 1 93 ? 10.499 -11.512 -5.305 1.00 76.25 93 VAL A CA 1
ATOM 758 C C . VAL A 1 93 ? 10.112 -12.139 -3.977 1.00 76.25 93 VAL A C 1
ATOM 760 O O . VAL A 1 93 ? 9.649 -13.275 -3.918 1.00 76.25 93 VAL A O 1
ATOM 763 N N . ASP A 1 94 ? 10.279 -11.365 -2.910 1.00 77.50 94 ASP A N 1
ATOM 764 C CA . ASP A 1 94 ? 9.864 -11.733 -1.563 1.00 77.50 94 ASP A CA 1
ATOM 765 C C . ASP A 1 94 ? 8.332 -11.660 -1.431 1.00 77.50 94 ASP A C 1
ATOM 767 O O . ASP A 1 94 ? 7.754 -10.582 -1.273 1.00 77.50 94 ASP A O 1
ATOM 771 N N . LEU A 1 95 ? 7.679 -12.824 -1.494 1.00 78.38 95 LEU A N 1
ATOM 772 C CA . LEU A 1 95 ? 6.222 -12.968 -1.370 1.00 78.38 95 LEU A CA 1
ATOM 773 C C . LEU A 1 95 ? 5.732 -12.854 0.082 1.00 78.38 95 LEU A C 1
ATOM 775 O O . LEU A 1 95 ? 4.530 -12.812 0.341 1.00 78.38 95 LEU A O 1
ATOM 779 N N . GLU A 1 96 ? 6.643 -12.803 1.054 1.00 81.00 96 GLU A N 1
ATOM 780 C CA . GLU A 1 96 ? 6.282 -12.664 2.457 1.00 81.00 96 GLU A CA 1
ATOM 781 C C . GLU A 1 96 ? 6.026 -11.210 2.869 1.00 81.00 96 GLU A C 1
ATOM 783 O O . GLU A 1 96 ? 5.601 -10.980 4.006 1.00 81.00 96 GLU A O 1
ATOM 788 N N . ASN A 1 97 ? 6.279 -10.246 1.980 1.00 83.81 97 ASN A N 1
ATOM 789 C CA . ASN A 1 97 ? 6.196 -8.811 2.226 1.00 83.81 97 ASN A CA 1
ATOM 790 C C . ASN A 1 97 ? 5.440 -8.079 1.108 1.00 83.81 97 ASN A C 1
ATOM 792 O O . ASN A 1 97 ? 5.204 -8.609 0.029 1.00 83.81 97 ASN A O 1
ATOM 796 N N . VAL A 1 98 ? 5.075 -6.820 1.370 1.00 86.81 98 VAL A N 1
ATOM 797 C CA . VAL A 1 98 ? 4.478 -5.933 0.363 1.00 86.81 98 VAL A CA 1
ATOM 798 C C . VAL A 1 98 ? 5.535 -5.553 -0.682 1.00 86.81 98 VAL A C 1
ATOM 800 O O . VAL A 1 98 ? 6.494 -4.863 -0.312 1.00 86.81 98 VAL A O 1
ATOM 803 N N . PRO A 1 99 ? 5.380 -5.943 -1.963 1.00 87.00 99 PRO A N 1
ATOM 804 C CA . PRO A 1 99 ? 6.371 -5.636 -2.990 1.00 87.00 99 PRO A CA 1
ATOM 805 C C . PRO A 1 99 ? 6.510 -4.121 -3.198 1.00 87.00 99 PRO A C 1
ATOM 807 O O . PRO A 1 99 ? 5.510 -3.408 -3.286 1.00 87.00 99 PRO A O 1
ATOM 810 N N . GLU A 1 100 ? 7.750 -3.624 -3.227 1.00 86.50 100 GLU A N 1
ATOM 811 C CA . GLU A 1 100 ? 8.116 -2.207 -3.452 1.00 86.50 100 GLU A CA 1
ATOM 812 C C . GLU A 1 100 ? 7.367 -1.146 -2.646 1.00 86.50 100 GLU A C 1
ATOM 814 O O . GLU A 1 100 ? 7.261 0.019 -3.039 1.00 86.50 100 GLU A O 1
ATOM 819 N N . MET A 1 101 ? 6.877 -1.515 -1.465 1.00 89.62 101 MET A N 1
ATOM 820 C CA . MET A 1 101 ? 6.058 -0.617 -0.660 1.00 89.62 101 MET A CA 1
ATOM 821 C C . MET A 1 101 ? 6.763 0.706 -0.343 1.00 89.62 101 MET A C 1
ATOM 823 O O . MET A 1 101 ? 6.184 1.771 -0.524 1.00 89.62 101 MET A O 1
ATOM 827 N N . TYR A 1 102 ? 8.005 0.656 0.144 1.00 88.69 102 TYR A N 1
ATOM 828 C CA . TYR A 1 102 ? 8.702 1.856 0.609 1.00 88.69 102 TYR A CA 1
ATOM 829 C C . TYR A 1 102 ? 9.041 2.815 -0.524 1.00 88.69 102 TYR A C 1
ATOM 831 O O . TYR A 1 102 ? 8.797 4.011 -0.389 1.00 88.69 102 TYR A O 1
ATOM 839 N N . LYS A 1 103 ? 9.574 2.294 -1.632 1.00 89.69 103 LYS A N 1
ATOM 840 C CA . LYS A 1 103 ? 9.989 3.105 -2.776 1.00 89.69 103 LYS A CA 1
ATOM 841 C C . LYS A 1 103 ? 8.800 3.809 -3.416 1.00 89.69 103 LYS A C 1
ATOM 843 O O . LYS A 1 103 ? 8.908 4.981 -3.744 1.00 89.69 103 LYS A O 1
ATOM 848 N N . LEU A 1 104 ? 7.666 3.116 -3.545 1.00 92.44 104 LEU A N 1
ATOM 849 C CA . LEU A 1 104 ? 6.461 3.694 -4.137 1.00 92.44 104 LEU A CA 1
ATOM 850 C C . LEU A 1 104 ? 5.740 4.639 -3.167 1.00 92.44 104 LEU A C 1
ATOM 852 O O . LEU A 1 104 ? 5.326 5.722 -3.570 1.00 92.44 104 LEU A O 1
ATOM 856 N N . LEU A 1 105 ? 5.601 4.277 -1.883 1.00 91.75 105 LEU A N 1
ATOM 857 C CA . LEU A 1 105 ? 4.955 5.154 -0.893 1.00 91.75 105 LEU A CA 1
ATOM 858 C C . LEU A 1 105 ? 5.738 6.443 -0.647 1.00 91.75 105 LEU A C 1
ATOM 860 O O . LEU A 1 105 ? 5.129 7.496 -0.475 1.00 91.75 105 LEU A O 1
ATOM 864 N N . MET A 1 106 ? 7.066 6.351 -0.608 1.00 90.31 106 MET A N 1
ATOM 865 C CA . MET A 1 106 ? 7.976 7.470 -0.364 1.00 90.31 106 MET A CA 1
ATOM 866 C C . MET A 1 106 ? 8.718 7.845 -1.646 1.00 90.31 106 MET A C 1
ATOM 868 O O . MET A 1 106 ? 9.922 8.091 -1.616 1.00 90.31 106 MET A O 1
ATOM 872 N N . SER A 1 107 ? 8.008 7.837 -2.776 1.00 90.69 107 SER A N 1
ATOM 873 C CA . SER A 1 107 ? 8.618 8.133 -4.067 1.00 90.69 107 SER A CA 1
ATOM 874 C C . SER A 1 107 ? 9.270 9.515 -4.078 1.00 90.69 107 SER A C 1
ATOM 876 O O . SER A 1 107 ? 8.664 10.514 -3.687 1.00 90.69 107 SER A O 1
ATOM 878 N N . CYS A 1 108 ? 10.507 9.550 -4.575 1.00 86.94 108 CYS A N 1
ATOM 879 C CA . CYS A 1 108 ? 11.284 10.764 -4.819 1.00 86.94 108 CYS A CA 1
ATOM 880 C C . CYS A 1 108 ? 11.244 11.189 -6.299 1.00 86.94 108 CYS A C 1
ATOM 882 O O . CYS A 1 108 ? 12.083 11.974 -6.739 1.00 86.94 108 CYS A O 1
ATOM 884 N N . SER A 1 109 ? 10.318 10.636 -7.088 1.00 88.25 109 SER A N 1
ATOM 885 C CA . SER A 1 109 ? 10.155 10.974 -8.503 1.00 88.25 109 SER A CA 1
ATOM 886 C C . SER A 1 109 ? 9.781 12.448 -8.664 1.00 88.25 109 SER A C 1
ATOM 888 O O . SER A 1 109 ? 8.822 12.931 -8.062 1.00 88.25 109 SER A O 1
ATOM 890 N N . THR A 1 110 ? 10.524 13.189 -9.485 1.00 86.31 110 THR A N 1
ATOM 891 C CA . THR A 1 110 ? 10.337 14.644 -9.628 1.00 86.31 110 THR A CA 1
ATOM 892 C C . THR A 1 110 ? 8.959 15.006 -10.178 1.00 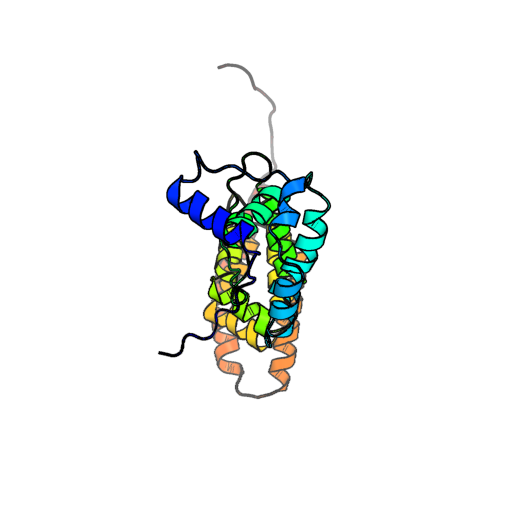86.31 110 THR A C 1
ATOM 894 O O . THR A 1 110 ? 8.387 16.014 -9.775 1.00 86.31 110 THR A O 1
ATOM 897 N N . GLN A 1 111 ? 8.409 14.167 -11.058 1.00 90.00 111 GLN A N 1
ATOM 898 C CA . GLN A 1 111 ? 7.140 14.420 -11.744 1.00 90.00 111 GLN A CA 1
ATOM 899 C C . GLN A 1 111 ? 6.000 13.519 -11.257 1.00 90.00 111 GLN A C 1
ATOM 901 O O . GLN A 1 111 ? 4.861 13.970 -11.185 1.00 90.00 111 GLN A O 1
ATOM 906 N N . PHE A 1 112 ? 6.285 12.261 -10.905 1.00 93.31 112 PHE A N 1
ATOM 907 C CA . PHE A 1 112 ? 5.247 11.233 -10.747 1.00 93.31 112 PHE A CA 1
ATOM 908 C C . PHE A 1 112 ? 5.117 10.660 -9.331 1.00 93.31 112 PHE A C 1
ATOM 910 O O . PHE A 1 112 ? 4.403 9.675 -9.130 1.00 93.31 112 PHE A O 1
ATOM 917 N N . HIS A 1 113 ? 5.748 11.290 -8.335 1.00 92.31 113 HIS A N 1
ATOM 918 C CA . HIS A 1 113 ? 5.750 10.820 -6.944 1.00 92.31 113 HIS A CA 1
ATOM 919 C C . HIS A 1 113 ? 4.344 10.575 -6.376 1.00 92.31 113 HIS A C 1
ATOM 921 O O . HIS A 1 113 ? 4.119 9.582 -5.683 1.00 92.31 113 HIS A O 1
ATOM 927 N N . ASP A 1 114 ? 3.380 11.443 -6.690 1.00 93.81 114 ASP A N 1
ATOM 928 C CA . ASP A 1 114 ? 1.996 11.295 -6.235 1.00 93.81 114 ASP A CA 1
ATOM 929 C C . ASP A 1 114 ? 1.314 10.077 -6.868 1.00 93.81 114 ASP A C 1
ATOM 931 O O . ASP A 1 114 ? 0.674 9.287 -6.171 1.00 93.81 114 ASP A O 1
ATOM 935 N N . THR A 1 115 ? 1.496 9.882 -8.176 1.00 94.56 115 THR A N 1
ATOM 936 C CA . THR A 1 115 ? 0.917 8.763 -8.930 1.00 94.56 115 THR A CA 1
ATOM 937 C C . THR A 1 115 ? 1.448 7.421 -8.430 1.00 94.56 115 THR A C 1
ATOM 939 O O . THR A 1 115 ? 0.658 6.506 -8.175 1.00 94.56 115 THR A O 1
ATOM 942 N N . GLU A 1 116 ? 2.762 7.321 -8.219 1.00 94.56 116 GLU A N 1
ATOM 943 C CA . GLU A 1 116 ? 3.430 6.134 -7.670 1.00 94.56 116 GLU A CA 1
ATOM 944 C C . GLU A 1 116 ? 2.918 5.812 -6.256 1.00 94.56 116 GLU A C 1
ATOM 946 O O . GLU A 1 116 ? 2.503 4.680 -5.966 1.00 94.56 116 GLU A O 1
ATOM 951 N N . ARG A 1 117 ? 2.822 6.832 -5.394 1.00 95.38 117 ARG A N 1
ATOM 952 C CA . ARG A 1 117 ? 2.294 6.689 -4.031 1.00 95.38 117 ARG A CA 1
ATOM 953 C C . ARG A 1 117 ? 0.832 6.260 -4.024 1.00 95.38 117 ARG A C 1
ATOM 955 O O . ARG A 1 117 ? 0.447 5.356 -3.276 1.00 95.38 117 ARG A O 1
ATOM 962 N N . HIS A 1 118 ? -0.002 6.865 -4.868 1.00 95.88 118 HIS A N 1
ATOM 963 C CA . HIS A 1 118 ? -1.414 6.499 -5.003 1.00 95.88 118 HIS A CA 1
ATOM 964 C C . HIS A 1 118 ? -1.596 5.094 -5.563 1.00 95.88 118 HIS A C 1
ATOM 966 O O . HIS A 1 118 ? -2.568 4.426 -5.211 1.00 95.88 118 HIS A O 1
ATOM 972 N N . TRP A 1 119 ? -0.714 4.636 -6.451 1.00 95.88 119 TRP A N 1
ATOM 973 C CA . TRP A 1 119 ? -0.747 3.269 -6.967 1.00 95.88 119 TRP A CA 1
ATOM 974 C C . TRP A 1 119 ? -0.515 2.255 -5.845 1.00 95.88 119 TRP A C 1
ATOM 976 O O . TRP A 1 119 ? -1.330 1.342 -5.674 1.00 95.88 119 TRP A O 1
ATOM 986 N N . CYS A 1 120 ? 0.504 2.483 -5.009 1.00 95.50 120 CYS A N 1
ATOM 987 C CA . CYS A 1 120 ? 0.804 1.623 -3.864 1.00 95.50 120 CYS A CA 1
ATOM 988 C C . CYS A 1 120 ? -0.311 1.655 -2.804 1.00 95.50 120 CYS A C 1
ATOM 990 O O . CYS A 1 120 ? -0.780 0.611 -2.350 1.00 95.50 120 CYS A O 1
ATOM 992 N N . LEU A 1 121 ? -0.819 2.842 -2.455 1.00 95.75 121 LEU A N 1
ATOM 993 C CA . LEU A 1 121 ? -1.911 2.963 -1.485 1.00 95.75 121 LEU A CA 1
ATOM 994 C C . LEU A 1 121 ? -3.202 2.296 -1.967 1.00 95.75 121 LEU A C 1
ATOM 996 O O . LEU A 1 121 ? -3.884 1.652 -1.168 1.00 95.75 121 LEU A O 1
ATOM 1000 N N . ARG A 1 122 ? -3.533 2.412 -3.261 1.00 95.75 122 ARG A N 1
ATOM 1001 C CA . ARG A 1 122 ? -4.664 1.687 -3.858 1.00 95.75 122 ARG A CA 1
ATOM 1002 C C . ARG A 1 122 ? -4.458 0.184 -3.782 1.00 95.75 122 ARG A C 1
ATOM 1004 O O . ARG A 1 122 ? -5.393 -0.520 -3.430 1.00 95.75 122 ARG A O 1
ATOM 1011 N N . LEU A 1 123 ? -3.254 -0.292 -4.102 1.00 94.94 123 LEU A N 1
ATOM 1012 C CA . LEU A 1 123 ? -2.924 -1.716 -4.039 1.00 94.94 123 LEU A CA 1
ATOM 1013 C C . LEU A 1 123 ? -3.218 -2.259 -2.645 1.00 94.94 123 LEU A C 1
ATOM 1015 O O . LEU A 1 123 ? -3.997 -3.195 -2.517 1.00 94.94 123 LEU A O 1
ATOM 1019 N N . ILE A 1 124 ? -2.683 -1.599 -1.618 1.00 94.88 124 ILE A N 1
ATOM 1020 C CA . ILE A 1 124 ? -2.880 -2.012 -0.229 1.00 94.88 124 ILE A CA 1
ATOM 1021 C C . ILE A 1 124 ? -4.352 -1.882 0.184 1.00 94.88 124 ILE A C 1
ATOM 1023 O O . ILE A 1 124 ? -4.874 -2.750 0.874 1.00 94.88 124 ILE A O 1
ATOM 1027 N N . THR A 1 125 ? -5.047 -0.818 -0.230 1.00 94.75 125 THR A N 1
ATOM 1028 C CA . THR A 1 125 ? -6.470 -0.630 0.107 1.00 94.75 125 THR A CA 1
ATOM 1029 C C . THR A 1 125 ? -7.323 -1.786 -0.412 1.00 94.75 125 THR A C 1
ATOM 1031 O O . THR A 1 125 ? -8.156 -2.310 0.329 1.00 94.75 125 THR A O 1
ATOM 1034 N N . ASP A 1 126 ? -7.115 -2.163 -1.673 1.00 94.06 126 ASP A N 1
ATOM 1035 C CA . ASP A 1 126 ? -7.924 -3.171 -2.358 1.00 94.06 126 ASP A CA 1
ATOM 1036 C C . ASP A 1 126 ? -7.550 -4.592 -1.918 1.00 94.06 126 ASP A C 1
ATOM 1038 O O . ASP A 1 126 ? -8.385 -5.491 -1.958 1.00 94.06 126 ASP A O 1
ATOM 1042 N N . SER A 1 127 ? -6.322 -4.785 -1.431 1.00 92.75 127 SER A N 1
ATOM 1043 C CA . SER A 1 127 ? -5.816 -6.091 -1.027 1.00 92.75 127 SER A CA 1
ATOM 1044 C C . SER A 1 127 ? -5.969 -6.431 0.456 1.00 92.75 127 SER A C 1
ATOM 1046 O O . SER A 1 127 ? -5.571 -7.516 0.860 1.00 92.75 127 SER A O 1
ATOM 1048 N N . LEU A 1 128 ? -6.483 -5.529 1.299 1.00 92.44 128 LEU A N 1
ATOM 1049 C CA . LEU A 1 128 ? -6.736 -5.802 2.723 1.00 92.44 128 LEU A CA 1
ATOM 1050 C C . LEU A 1 128 ? -8.076 -6.542 2.901 1.00 92.44 128 LEU A C 1
ATOM 1052 O O . LEU A 1 128 ? -9.046 -5.976 3.421 1.00 92.44 128 LEU A O 1
ATOM 1056 N N . ILE A 1 129 ? -8.128 -7.799 2.447 1.00 90.75 129 ILE A N 1
ATOM 1057 C CA . ILE A 1 129 ? -9.347 -8.624 2.412 1.00 90.75 129 ILE A CA 1
ATOM 1058 C C . ILE A 1 129 ? -9.437 -9.514 3.649 1.00 90.75 129 ILE A C 1
ATOM 1060 O O . ILE A 1 129 ? -10.497 -9.583 4.271 1.00 90.75 129 ILE A O 1
ATOM 1064 N N . GLU A 1 130 ? -8.330 -10.124 4.059 1.00 90.38 130 GLU A N 1
ATOM 1065 C CA . GLU A 1 130 ? -8.218 -11.059 5.175 1.00 90.38 130 GLU A CA 1
ATOM 1066 C C . GLU A 1 130 ? -7.323 -10.517 6.304 1.00 90.38 130 GLU A C 1
ATOM 1068 O O . GLU A 1 130 ? -6.495 -9.623 6.099 1.00 90.38 130 GLU A O 1
ATOM 1073 N N . PRO A 1 131 ? -7.427 -11.060 7.534 1.00 89.38 131 PRO A N 1
ATOM 1074 C CA . PRO A 1 131 ? -6.531 -10.682 8.625 1.00 89.38 131 PRO A CA 1
ATOM 1075 C C . PRO A 1 131 ? -5.052 -10.971 8.332 1.00 89.38 131 PRO A C 1
ATOM 1077 O O . PRO A 1 131 ? -4.187 -10.303 8.892 1.00 89.38 131 PRO A O 1
ATOM 1080 N N . ASN A 1 132 ? -4.747 -11.959 7.482 1.00 88.69 132 ASN A N 1
ATOM 1081 C CA . ASN A 1 132 ? -3.366 -12.293 7.142 1.00 88.69 132 ASN A CA 1
ATOM 1082 C C . ASN A 1 132 ? -2.707 -11.227 6.248 1.00 88.69 132 ASN A C 1
ATOM 1084 O O . ASN A 1 132 ? -1.530 -10.921 6.438 1.00 88.69 132 ASN A O 1
ATOM 1088 N N . ASP A 1 133 ? -3.474 -10.576 5.366 1.00 89.88 133 ASP A N 1
ATOM 1089 C CA . ASP A 1 133 ? -2.984 -9.463 4.534 1.00 89.88 133 ASP A CA 1
ATOM 1090 C C . ASP A 1 133 ? -2.475 -8.305 5.406 1.00 89.88 133 ASP A C 1
ATOM 1092 O O . ASP A 1 133 ? -1.452 -7.678 5.122 1.00 89.88 133 ASP A O 1
ATOM 1096 N N . TYR A 1 134 ? -3.156 -8.058 6.531 1.00 91.62 134 TYR A N 1
ATOM 1097 C CA . TYR A 1 134 ? -2.711 -7.092 7.531 1.00 91.62 134 TYR A CA 1
ATOM 1098 C C . TYR A 1 134 ? -1.377 -7.488 8.174 1.00 91.62 134 TYR A C 1
ATOM 1100 O O . TYR A 1 134 ? -0.530 -6.623 8.393 1.00 91.62 134 TYR A O 1
ATOM 1108 N N . ASN A 1 135 ? -1.166 -8.773 8.470 1.00 89.94 135 ASN A N 1
ATOM 1109 C CA . ASN A 1 135 ? 0.088 -9.239 9.065 1.00 89.94 135 ASN A CA 1
ATOM 1110 C C . ASN A 1 135 ? 1.268 -9.022 8.111 1.00 89.94 135 ASN A C 1
ATOM 1112 O O . ASN A 1 135 ? 2.322 -8.562 8.548 1.00 89.94 135 ASN A O 1
ATOM 1116 N N . ILE A 1 136 ? 1.078 -9.278 6.813 1.00 89.31 136 ILE A N 1
ATOM 1117 C CA . ILE A 1 136 ? 2.096 -8.999 5.790 1.00 89.31 136 ILE A CA 1
ATOM 1118 C C . ILE A 1 136 ? 2.384 -7.502 5.690 1.00 89.31 136 ILE A C 1
ATOM 1120 O O . ILE A 1 136 ? 3.548 -7.099 5.715 1.00 89.31 136 ILE A O 1
ATOM 1124 N N . LEU A 1 137 ? 1.347 -6.660 5.678 1.00 91.31 137 LEU A N 1
ATOM 1125 C CA . LEU A 1 137 ? 1.524 -5.207 5.727 1.00 91.31 137 LEU A CA 1
ATOM 1126 C C . LEU A 1 137 ? 2.307 -4.764 6.980 1.00 91.31 137 LEU A C 1
ATOM 1128 O O . LEU A 1 137 ? 3.128 -3.844 6.925 1.00 91.31 137 LEU A O 1
ATOM 1132 N N . GLN A 1 138 ? 2.080 -5.421 8.120 1.00 91.06 138 GLN A N 1
ATOM 1133 C CA . GLN A 1 138 ? 2.742 -5.095 9.382 1.00 91.06 138 GLN A CA 1
ATOM 1134 C C . GLN A 1 138 ? 4.190 -5.570 9.491 1.00 91.06 138 GLN A C 1
ATOM 1136 O O . GLN A 1 138 ? 4.947 -4.940 10.230 1.00 91.06 138 GLN A O 1
ATOM 1141 N N . LYS A 1 139 ? 4.627 -6.588 8.736 1.00 89.56 139 LYS A N 1
ATOM 1142 C CA . LYS A 1 139 ? 6.048 -6.996 8.702 1.00 89.56 139 LYS A CA 1
ATOM 1143 C C . LYS A 1 139 ? 6.982 -5.837 8.327 1.00 89.56 139 LYS A C 1
ATOM 1145 O O . LYS A 1 139 ? 8.131 -5.798 8.756 1.00 89.56 139 LYS A O 1
ATOM 1150 N N . ARG A 1 140 ? 6.469 -4.860 7.572 1.00 87.62 140 ARG A N 1
ATOM 1151 C CA . ARG A 1 140 ? 7.161 -3.621 7.183 1.00 87.62 140 ARG A CA 1
ATOM 1152 C C . ARG A 1 140 ? 6.576 -2.365 7.852 1.00 87.62 140 ARG A C 1
ATOM 1154 O O . ARG A 1 140 ? 6.733 -1.257 7.347 1.00 87.62 140 ARG A O 1
ATOM 1161 N N . TYR A 1 141 ? 5.900 -2.506 8.993 1.00 91.62 141 TYR A N 1
ATOM 1162 C CA . TYR A 1 141 ? 5.302 -1.394 9.748 1.00 91.62 141 TYR A CA 1
ATOM 1163 C C . TYR A 1 141 ? 4.316 -0.529 8.935 1.00 91.62 141 TYR A C 1
ATOM 1165 O O . TYR A 1 141 ? 4.199 0.677 9.173 1.00 91.62 141 TYR A O 1
ATOM 1173 N N . GLY A 1 142 ? 3.584 -1.126 7.986 1.00 92.94 142 GLY A N 1
ATOM 1174 C CA . GLY A 1 142 ? 2.774 -0.391 7.009 1.00 92.94 142 GLY A CA 1
ATOM 1175 C C . GLY A 1 142 ? 1.737 0.554 7.623 1.00 92.94 142 GLY A C 1
ATOM 1176 O O . GLY A 1 142 ? 1.598 1.689 7.175 1.00 92.94 142 GLY A O 1
ATOM 1177 N N . ILE A 1 143 ? 1.064 0.162 8.711 1.00 94.12 143 ILE A N 1
ATOM 1178 C CA . ILE A 1 143 ? 0.114 1.067 9.378 1.00 94.12 143 ILE A CA 1
ATOM 1179 C C . ILE A 1 143 ? 0.825 2.246 10.025 1.00 94.12 143 ILE A C 1
ATOM 1181 O O . ILE A 1 143 ? 0.363 3.373 9.889 1.00 94.12 143 ILE A O 1
ATOM 1185 N N . LYS A 1 144 ? 1.945 2.022 10.716 1.00 92.62 144 LYS A N 1
ATOM 1186 C CA . LYS A 1 144 ? 2.683 3.115 11.357 1.00 92.62 144 LYS A CA 1
ATOM 1187 C C . LYS A 1 144 ? 3.157 4.13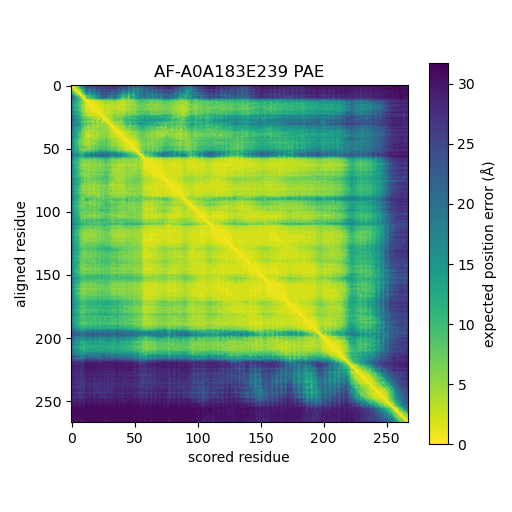1 10.314 1.00 92.62 144 LYS A C 1
ATOM 1189 O O . LYS A 1 144 ? 3.044 5.334 10.548 1.00 92.62 144 LYS A O 1
ATOM 1194 N N . LEU A 1 145 ? 3.588 3.649 9.144 1.00 93.69 145 LEU A N 1
ATOM 1195 C CA . LEU A 1 145 ? 3.897 4.493 7.989 1.00 93.69 145 LEU A CA 1
ATOM 1196 C C . LEU A 1 145 ? 2.670 5.266 7.510 1.00 93.69 145 LEU A C 1
ATOM 1198 O O . LEU A 1 145 ? 2.769 6.469 7.318 1.00 93.69 145 LEU A O 1
ATOM 1202 N N . PHE A 1 146 ? 1.504 4.629 7.380 1.00 94.75 146 PHE A N 1
ATOM 1203 C CA . PHE A 1 146 ? 0.272 5.318 6.980 1.00 94.75 146 PHE A CA 1
ATOM 1204 C C . PHE A 1 146 ? -0.130 6.422 7.959 1.00 94.75 146 PHE A C 1
ATOM 1206 O O . PHE A 1 146 ? -0.446 7.534 7.537 1.00 94.75 146 PHE A O 1
ATOM 1213 N N . LEU A 1 147 ? -0.101 6.135 9.262 1.00 93.69 147 LEU A N 1
ATOM 1214 C CA . LEU A 1 147 ? -0.448 7.110 10.295 1.00 93.69 147 LEU A CA 1
ATOM 1215 C C . LEU A 1 147 ? 0.517 8.307 10.276 1.00 93.69 147 LEU A C 1
ATOM 1217 O O . LEU A 1 147 ? 0.071 9.447 10.402 1.00 93.69 147 LEU A O 1
ATOM 1221 N N . SER A 1 148 ? 1.815 8.059 10.072 1.00 92.69 148 SER A N 1
ATOM 1222 C CA . SER A 1 148 ? 2.833 9.109 9.947 1.00 92.69 148 SER A CA 1
ATOM 1223 C C . SER A 1 148 ? 2.691 9.910 8.649 1.00 92.69 148 SER A C 1
ATOM 1225 O O . SER A 1 148 ? 2.689 11.140 8.686 1.00 92.69 148 SER A O 1
ATOM 1227 N N . LEU A 1 149 ? 2.505 9.230 7.516 1.00 93.19 149 LEU A N 1
ATOM 1228 C CA . LEU A 1 149 ? 2.354 9.841 6.198 1.00 93.19 149 LEU A CA 1
ATOM 1229 C C . LEU A 1 149 ? 1.137 10.768 6.156 1.00 93.19 149 LEU A C 1
ATOM 1231 O O . LEU A 1 149 ? 1.232 11.861 5.609 1.00 93.19 149 LEU A O 1
ATOM 1235 N N . PHE A 1 150 ? 0.021 10.387 6.783 1.00 92.88 150 PHE A N 1
ATOM 1236 C CA . PHE A 1 150 ? -1.206 11.188 6.793 1.00 92.88 150 PHE A CA 1
ATOM 1237 C C . PHE A 1 150 ? -1.001 12.629 7.289 1.00 92.88 150 PHE A C 1
ATOM 1239 O O . PHE A 1 150 ? -1.565 13.566 6.717 1.00 92.88 150 PHE A O 1
ATOM 1246 N N . GLY A 1 151 ? -0.201 12.792 8.349 1.00 87.94 151 GLY A N 1
ATOM 1247 C CA . GLY A 1 151 ? 0.112 14.089 8.953 1.00 87.94 151 GLY A CA 1
ATOM 1248 C C . GLY A 1 151 ? 1.256 14.840 8.269 1.00 87.94 151 GLY A C 1
ATOM 1249 O O . GLY A 1 151 ? 1.541 15.972 8.643 1.00 87.94 151 GLY A O 1
ATOM 1250 N N . SER A 1 152 ? 1.920 14.230 7.286 1.00 90.56 152 SER A N 1
ATOM 1251 C CA . SER A 1 152 ? 3.040 14.855 6.586 1.00 90.56 152 SER A CA 1
ATOM 1252 C C . SER A 1 152 ? 2.571 15.900 5.567 1.00 90.56 152 SER A C 1
ATOM 1254 O O . SER A 1 152 ? 1.445 15.848 5.057 1.00 90.56 152 SER A O 1
ATOM 1256 N N . SER A 1 153 ? 3.469 16.827 5.232 1.00 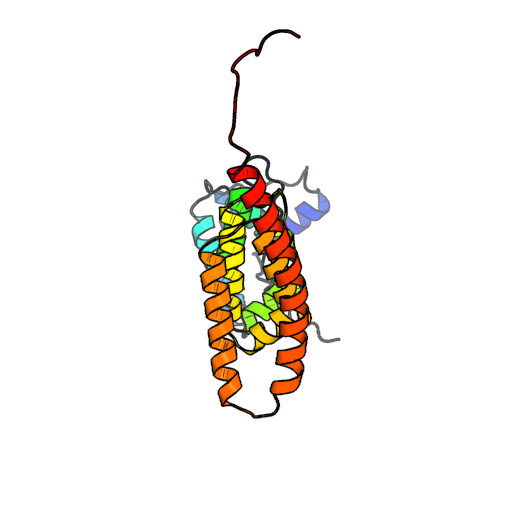88.25 153 SER A N 1
ATOM 1257 C CA . SER A 1 153 ? 3.281 17.811 4.158 1.00 88.25 153 SER A CA 1
ATOM 1258 C C . SER A 1 153 ? 3.269 17.178 2.765 1.00 88.25 153 SER A C 1
ATOM 1260 O O . SER A 1 153 ? 2.666 17.732 1.853 1.00 88.25 153 SER A O 1
ATOM 1262 N N . ILE A 1 154 ? 3.888 16.005 2.616 1.00 88.31 154 ILE A N 1
ATOM 1263 C CA . ILE A 1 154 ? 3.986 15.269 1.351 1.00 88.31 154 ILE A CA 1
ATOM 1264 C C . ILE A 1 154 ? 2.650 14.585 1.013 1.00 88.31 154 ILE A C 1
ATOM 1266 O O . ILE A 1 154 ? 2.361 14.310 -0.147 1.00 88.31 154 ILE A O 1
ATOM 1270 N N . ALA A 1 155 ? 1.795 14.316 2.007 1.00 91.38 155 ALA A N 1
ATOM 1271 C CA . ALA A 1 155 ? 0.497 13.701 1.766 1.00 91.38 155 ALA A CA 1
ATOM 1272 C C . ALA A 1 155 ? -0.518 14.697 1.193 1.00 91.38 155 ALA A C 1
ATOM 1274 O O . ALA A 1 155 ? -1.075 15.542 1.895 1.00 91.38 155 ALA A O 1
ATOM 1275 N N . ASP A 1 156 ? -0.845 14.518 -0.079 1.00 92.00 156 ASP A N 1
ATOM 1276 C CA . ASP A 1 156 ? -1.955 15.198 -0.732 1.00 92.00 156 ASP A CA 1
ATOM 1277 C C . ASP A 1 156 ? -3.327 14.665 -0.256 1.00 92.00 156 ASP A C 1
ATOM 1279 O O . ASP A 1 156 ? -3.453 13.662 0.464 1.00 92.00 156 ASP A O 1
ATOM 1283 N N . ARG A 1 157 ? -4.408 15.338 -0.672 1.00 90.69 157 ARG A N 1
ATOM 1284 C CA . ARG A 1 157 ? -5.782 14.976 -0.279 1.00 90.69 157 ARG A CA 1
ATOM 1285 C C . ARG A 1 157 ? -6.133 13.534 -0.659 1.00 90.69 157 ARG A C 1
ATOM 1287 O O . ARG A 1 157 ? -6.837 12.863 0.102 1.00 90.69 157 ARG A O 1
ATOM 1294 N N . GLN A 1 158 ? -5.663 13.057 -1.810 1.00 93.00 158 GLN A N 1
ATOM 1295 C CA . GLN A 1 158 ? -5.965 11.712 -2.278 1.00 93.00 158 GLN A CA 1
ATOM 1296 C C . GLN A 1 158 ? -5.171 10.660 -1.489 1.00 93.00 158 GLN A C 1
ATOM 1298 O O . GLN A 1 158 ? -5.749 9.643 -1.098 1.00 93.00 158 GLN A O 1
ATOM 1303 N N . THR A 1 159 ? -3.909 10.935 -1.139 1.00 94.50 159 THR A N 1
ATOM 1304 C CA . THR A 1 159 ? -3.124 10.098 -0.208 1.00 94.50 159 THR A CA 1
ATOM 1305 C C . THR A 1 159 ? -3.838 9.923 1.129 1.00 94.50 159 THR A C 1
ATOM 1307 O O . THR A 1 159 ? -4.075 8.794 1.567 1.00 94.50 159 THR A O 1
ATOM 1310 N N . ARG A 1 160 ? -4.269 11.029 1.752 1.00 93.19 160 ARG A N 1
ATOM 1311 C CA . ARG A 1 160 ? -5.021 10.996 3.019 1.00 93.19 160 ARG A CA 1
ATOM 1312 C C . ARG A 1 160 ? -6.311 10.185 2.897 1.00 93.19 160 ARG A C 1
ATOM 1314 O O . ARG A 1 160 ? -6.638 9.399 3.787 1.00 93.19 160 ARG A O 1
ATOM 1321 N N . LYS A 1 161 ? -7.022 10.325 1.775 1.00 92.81 161 LYS A N 1
ATOM 1322 C CA . LYS A 1 161 ? -8.216 9.528 1.470 1.00 92.81 161 LYS A CA 1
ATOM 1323 C C . LYS A 1 161 ? -7.906 8.031 1.409 1.00 92.81 161 LYS A C 1
ATOM 1325 O O . LYS A 1 161 ? -8.620 7.269 2.058 1.00 92.81 161 LYS A O 1
ATOM 1330 N N . TYR A 1 162 ? -6.876 7.604 0.678 1.00 95.25 162 TYR A N 1
ATOM 1331 C CA . TYR A 1 162 ? -6.536 6.180 0.602 1.00 95.25 162 TYR A CA 1
ATOM 1332 C C . TYR A 1 162 ? -6.089 5.621 1.951 1.00 95.25 162 TYR A C 1
ATOM 1334 O O . TYR A 1 162 ? -6.548 4.551 2.324 1.00 95.25 162 TYR A O 1
ATOM 1342 N N . ILE A 1 163 ? -5.315 6.369 2.742 1.00 95.31 163 ILE A N 1
ATOM 1343 C CA . ILE A 1 163 ? -4.946 5.952 4.104 1.00 95.31 163 ILE A CA 1
ATOM 1344 C C . ILE A 1 163 ? -6.195 5.678 4.955 1.00 95.31 163 ILE A C 1
ATOM 1346 O O . ILE A 1 163 ? -6.297 4.629 5.594 1.00 95.31 163 ILE A O 1
ATOM 1350 N N . LEU A 1 164 ? -7.186 6.575 4.931 1.00 93.06 164 LEU A N 1
ATOM 1351 C CA . LEU A 1 164 ? -8.441 6.369 5.662 1.00 93.06 164 LEU A CA 1
ATOM 1352 C C . LEU A 1 164 ? -9.232 5.164 5.137 1.00 93.06 164 LEU A C 1
ATOM 1354 O O . LEU A 1 164 ? -9.853 4.450 5.929 1.00 93.06 164 LEU A O 1
ATOM 1358 N N . LEU A 1 165 ? -9.208 4.913 3.825 1.00 93.75 165 LEU A N 1
ATOM 1359 C CA . LEU A 1 165 ? -9.840 3.738 3.224 1.00 93.75 165 LEU A CA 1
ATOM 1360 C C . LEU A 1 165 ? -9.126 2.437 3.617 1.00 93.75 165 LEU A C 1
ATOM 1362 O O . LEU A 1 165 ? -9.818 1.491 3.997 1.00 93.75 165 LEU A O 1
ATOM 1366 N N . SER A 1 166 ? -7.792 2.412 3.635 1.00 94.19 166 SER A N 1
ATOM 1367 C CA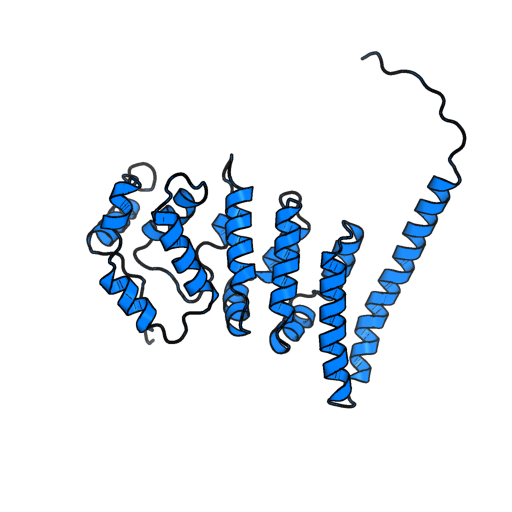 . SER A 1 166 ? -6.984 1.286 4.118 1.00 94.19 166 SER A CA 1
ATOM 1368 C C . SER A 1 166 ? -7.262 0.983 5.588 1.00 94.19 166 SER A C 1
ATOM 1370 O O . SER A 1 166 ? -7.540 -0.160 5.945 1.00 94.19 166 SER A O 1
ATOM 1372 N N . LEU A 1 167 ? -7.282 2.006 6.454 1.00 93.50 167 LEU A N 1
ATOM 1373 C CA . LEU A 1 167 ? -7.631 1.837 7.871 1.00 93.50 167 LEU A CA 1
ATOM 1374 C C . LEU A 1 167 ? -9.056 1.299 8.029 1.00 93.50 167 LEU A C 1
ATOM 1376 O O . LEU A 1 167 ? -9.314 0.409 8.840 1.00 93.50 167 LEU A O 1
ATOM 1380 N N . ARG A 1 168 ? -9.994 1.800 7.219 1.00 90.75 168 ARG A N 1
ATOM 1381 C CA . ARG A 1 168 ? -11.368 1.300 7.193 1.00 90.75 168 ARG A CA 1
ATOM 1382 C C . ARG A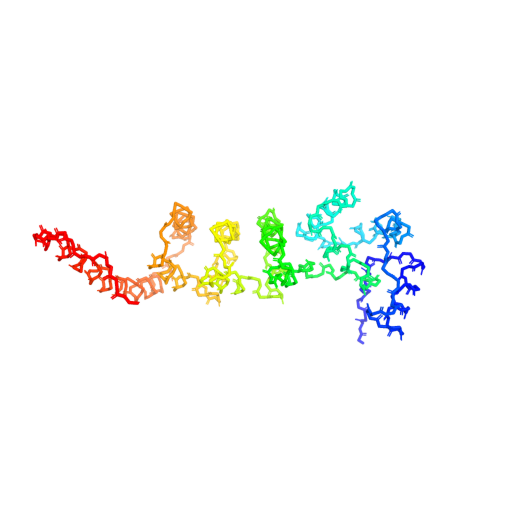 1 168 ? -11.415 -0.167 6.760 1.00 90.75 168 ARG A C 1
ATOM 1384 O O . ARG A 1 168 ? -12.226 -0.904 7.322 1.00 90.75 168 ARG A O 1
ATOM 1391 N N . ALA A 1 169 ? -10.615 -0.578 5.776 1.00 91.50 169 ALA A N 1
ATOM 1392 C CA . ALA A 1 169 ? -10.526 -1.961 5.312 1.00 91.50 169 ALA A CA 1
ATOM 1393 C C . ALA A 1 169 ? -9.934 -2.881 6.391 1.00 91.50 169 ALA A C 1
ATOM 1395 O O . ALA A 1 169 ? -10.549 -3.887 6.725 1.00 91.50 169 ALA A O 1
ATOM 1396 N N . ALA A 1 170 ? -8.847 -2.469 7.044 1.00 90.94 170 ALA A N 1
ATOM 1397 C CA . ALA A 1 170 ? -8.231 -3.213 8.144 1.00 90.94 170 ALA A CA 1
ATOM 1398 C C . ALA A 1 170 ? -9.187 -3.409 9.341 1.00 90.94 170 ALA A C 1
ATOM 1400 O O . ALA A 1 170 ? -9.266 -4.491 9.920 1.00 90.94 170 ALA A O 1
ATOM 1401 N N . LEU A 1 171 ? -9.996 -2.394 9.671 1.00 87.38 171 LEU A N 1
ATOM 1402 C CA . LEU A 1 171 ? -11.009 -2.468 10.735 1.00 87.38 171 LEU A CA 1
ATOM 1403 C C . LEU A 1 171 ? -12.187 -3.414 10.425 1.00 87.38 171 LEU A C 1
ATOM 1405 O O . LEU A 1 171 ? -13.101 -3.528 11.237 1.00 87.38 171 LEU A O 1
ATOM 1409 N N . GLN A 1 172 ? -12.219 -4.090 9.274 1.00 85.50 172 GLN A N 1
ATOM 1410 C CA . GLN A 1 172 ? -13.212 -5.144 9.017 1.00 85.50 172 GLN A CA 1
ATOM 1411 C C . GLN A 1 172 ? -13.056 -6.326 9.962 1.00 85.50 172 GLN A C 1
ATOM 1413 O O . GLN A 1 172 ? -14.051 -6.910 10.398 1.00 85.50 172 GLN A O 1
ATOM 1418 N N . HIS A 1 173 ? -11.810 -6.622 10.319 1.00 85.62 173 HIS A N 1
ATOM 1419 C CA . HIS A 1 173 ? -11.447 -7.795 11.090 1.00 85.62 173 HIS A CA 1
ATOM 1420 C C . HIS A 1 173 ? -11.270 -7.447 12.560 1.00 85.62 173 HIS A C 1
ATOM 1422 O O . HIS A 1 173 ? -10.593 -6.486 12.924 1.00 85.62 173 HIS A O 1
ATOM 1428 N N . ARG A 1 174 ? -11.868 -8.253 13.440 1.00 80.12 174 ARG A N 1
ATOM 1429 C CA . ARG A 1 174 ? -11.850 -8.006 14.891 1.00 80.12 174 ARG A CA 1
ATOM 1430 C C . ARG A 1 174 ? -10.442 -8.100 15.487 1.00 80.12 174 ARG A C 1
ATOM 1432 O O . ARG A 1 174 ? -10.088 -7.281 16.332 1.00 80.12 174 ARG A O 1
ATOM 1439 N N . SER A 1 175 ? -9.662 -9.095 15.068 1.00 84.12 175 SER A N 1
ATOM 1440 C CA . SER A 1 175 ? -8.274 -9.294 15.506 1.00 84.12 175 SER A CA 1
ATOM 1441 C C . SER A 1 175 ? -7.407 -8.084 15.153 1.00 84.12 175 SER A C 1
ATOM 1443 O O . SER A 1 175 ? -6.743 -7.526 16.025 1.00 84.12 175 SER A O 1
ATOM 144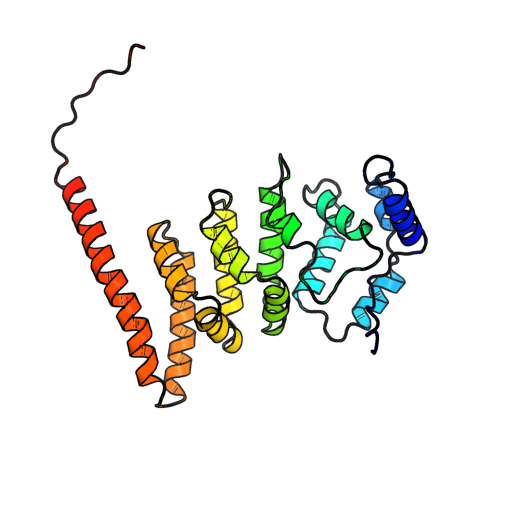5 N N . VAL A 1 176 ? -7.512 -7.622 13.906 1.00 88.31 176 VAL A N 1
ATOM 1446 C CA . VAL A 1 176 ? -6.804 -6.450 13.380 1.00 88.31 176 VAL A CA 1
ATOM 1447 C C . VAL A 1 176 ? -7.231 -5.169 14.090 1.00 88.31 176 VAL A C 1
ATOM 1449 O O . VAL A 1 176 ? -6.387 -4.364 14.472 1.00 88.31 176 VAL A O 1
ATOM 1452 N N . ALA A 1 177 ? -8.529 -4.986 14.344 1.00 83.94 177 ALA A N 1
ATOM 1453 C CA . ALA A 1 177 ? -9.015 -3.828 15.085 1.00 83.94 177 ALA A CA 1
ATOM 1454 C C . ALA A 1 177 ? -8.397 -3.748 16.491 1.00 83.94 177 ALA A C 1
ATOM 1456 O O . ALA A 1 177 ? -7.936 -2.684 16.895 1.00 83.94 177 ALA A O 1
ATOM 1457 N N . ASN A 1 178 ? -8.319 -4.861 17.225 1.00 80.31 178 ASN A N 1
ATOM 1458 C CA . ASN A 1 178 ? -7.674 -4.865 18.541 1.00 80.31 178 ASN A CA 1
ATOM 1459 C C . ASN A 1 178 ? -6.190 -4.468 18.463 1.00 80.31 178 ASN A C 1
ATOM 1461 O O . ASN A 1 178 ? -5.724 -3.713 19.318 1.00 80.31 178 ASN A O 1
ATOM 1465 N N . ASP A 1 179 ? -5.468 -4.938 17.444 1.00 86.88 179 ASP A N 1
ATOM 1466 C CA . ASP A 1 179 ? -4.065 -4.577 17.213 1.00 86.88 179 ASP A CA 1
ATOM 1467 C C . ASP A 1 179 ? -3.905 -3.085 16.871 1.00 86.88 179 ASP A C 1
ATOM 1469 O O . ASP A 1 179 ? -3.125 -2.385 17.516 1.00 86.88 179 ASP A O 1
ATOM 1473 N N . LEU A 1 180 ? -4.722 -2.557 15.954 1.00 86.81 180 LEU A N 1
ATOM 1474 C CA . LEU A 1 180 ? -4.737 -1.136 15.592 1.00 86.81 180 LEU A CA 1
ATOM 1475 C C . LEU A 1 180 ? -4.972 -0.228 16.807 1.00 86.81 180 LEU A C 1
ATOM 1477 O O . LEU A 1 180 ? -4.318 0.802 16.976 1.00 86.81 180 LEU A O 1
ATOM 1481 N N . TYR A 1 181 ? -5.906 -0.610 17.676 1.00 81.62 181 TYR A N 1
ATOM 1482 C CA . TYR A 1 181 ? -6.232 0.174 18.862 1.00 81.62 181 TYR A CA 1
ATOM 1483 C C . TYR A 1 181 ? -5.148 0.127 19.931 1.00 81.62 181 TYR A C 1
ATOM 1485 O O . TYR A 1 181 ? -4.858 1.164 20.528 1.00 81.62 181 TYR A O 1
ATOM 1493 N N . ARG A 1 182 ? -4.593 -1.064 20.186 1.00 77.81 182 ARG A N 1
ATOM 1494 C CA . ARG A 1 182 ? -3.667 -1.299 21.301 1.00 77.81 182 ARG A CA 1
ATOM 1495 C C . ARG A 1 182 ? -2.213 -1.051 20.931 1.00 77.81 182 ARG A C 1
ATOM 1497 O O . ARG A 1 182 ? -1.499 -0.438 21.707 1.00 77.81 182 ARG A O 1
ATOM 1504 N N . ARG A 1 183 ? -1.771 -1.551 19.778 1.00 85.75 183 ARG A N 1
ATOM 1505 C CA . ARG A 1 183 ? -0.365 -1.496 19.357 1.00 85.75 183 ARG A CA 1
ATOM 1506 C C . ARG A 1 183 ? -0.064 -0.286 18.484 1.00 85.75 183 ARG A C 1
ATOM 1508 O O . ARG A 1 183 ? 1.014 0.281 18.599 1.00 85.75 183 ARG A O 1
ATOM 1515 N N . GLN A 1 184 ? -1.017 0.129 17.648 1.00 89.12 184 GLN A N 1
ATOM 1516 C CA . GLN A 1 184 ? -0.817 1.247 16.713 1.00 89.12 184 GLN A CA 1
ATOM 1517 C C . GLN A 1 184 ? -1.346 2.592 17.235 1.00 89.12 184 GLN A C 1
ATOM 1519 O O . GLN A 1 184 ? -1.281 3.586 16.520 1.00 89.12 184 GLN A O 1
ATOM 1524 N N . ASN A 1 185 ? -1.870 2.647 18.468 1.00 85.88 185 ASN A N 1
ATOM 1525 C CA . ASN A 1 185 ? -2.402 3.866 19.096 1.00 85.88 185 ASN A CA 1
ATOM 1526 C C . ASN A 1 185 ? -3.408 4.635 18.217 1.00 85.88 185 ASN A C 1
ATOM 1528 O O . ASN A 1 185 ? -3.465 5.867 18.240 1.00 85.88 185 ASN A O 1
ATOM 1532 N N . LEU A 1 186 ? -4.236 3.905 17.456 1.00 86.06 186 LEU A N 1
ATOM 1533 C CA . LEU A 1 186 ? -5.161 4.496 16.484 1.00 86.06 186 LEU A CA 1
ATOM 1534 C C . LEU A 1 186 ? -6.096 5.543 17.114 1.00 86.06 186 LEU A C 1
ATOM 1536 O O . LEU A 1 186 ? -6.444 6.527 16.471 1.00 86.06 186 LEU A O 1
ATOM 1540 N N . HIS A 1 187 ? -6.490 5.355 18.374 1.00 76.38 187 HIS A N 1
ATOM 1541 C CA . HIS A 1 187 ? -7.365 6.275 19.100 1.00 76.38 187 HIS A CA 1
ATOM 1542 C C . HIS A 1 187 ? -6.745 7.673 19.251 1.00 76.38 187 HIS A C 1
ATOM 1544 O O . HIS A 1 187 ? -7.371 8.655 18.857 1.00 76.38 187 HIS A O 1
ATOM 1550 N N . SER A 1 188 ? -5.505 7.761 19.737 1.00 81.56 188 SER A N 1
ATOM 1551 C CA . SER A 1 188 ? -4.778 9.028 19.877 1.00 81.56 188 SER A CA 1
ATOM 1552 C C . SER A 1 188 ? -4.519 9.679 18.521 1.00 81.56 188 SER A C 1
ATOM 1554 O O . SER A 1 188 ? -4.680 10.888 18.369 1.00 81.56 188 SER A O 1
ATOM 1556 N N . TRP A 1 189 ? -4.188 8.877 17.506 1.00 89.12 189 TRP A N 1
ATOM 1557 C CA . TRP A 1 189 ? -3.973 9.389 16.154 1.00 89.12 189 TRP A CA 1
ATOM 1558 C C . TRP A 1 189 ? -5.241 9.988 15.533 1.00 89.12 189 TRP A C 1
ATOM 1560 O O . TRP A 1 189 ? -5.163 11.046 14.909 1.00 89.12 189 TRP A O 1
ATOM 1570 N N . ILE A 1 190 ? -6.411 9.357 15.721 1.00 82.81 190 ILE A N 1
ATOM 1571 C CA . ILE A 1 190 ? -7.688 9.901 15.231 1.00 82.81 190 ILE A CA 1
ATOM 1572 C C . ILE A 1 190 ? -7.922 11.283 15.844 1.00 82.81 190 ILE A C 1
ATOM 1574 O O . ILE A 1 190 ? -8.292 12.204 15.124 1.00 82.81 190 ILE A O 1
ATOM 1578 N N . VAL A 1 191 ? -7.676 11.438 17.148 1.00 75.81 191 VAL A N 1
ATOM 1579 C CA . VAL A 1 191 ? -7.848 12.723 17.840 1.00 75.81 191 VAL A CA 1
ATOM 1580 C C . VAL A 1 191 ? -6.958 13.804 17.238 1.00 75.81 191 VAL A C 1
ATOM 1582 O O . VAL A 1 191 ? -7.464 14.859 16.872 1.00 75.81 191 VAL A O 1
ATOM 1585 N N . LEU A 1 192 ? -5.663 13.527 17.078 1.00 81.69 192 LEU A N 1
ATOM 1586 C CA . LEU A 1 192 ? -4.717 14.482 16.494 1.00 81.69 192 LEU A CA 1
ATOM 1587 C C . LEU A 1 192 ? -5.081 14.831 15.046 1.00 81.69 192 LEU A C 1
ATOM 1589 O O . LEU A 1 192 ? -5.040 15.989 14.645 1.00 81.69 192 LEU A O 1
ATOM 1593 N N . SER A 1 193 ? -5.499 13.838 14.266 1.00 81.69 193 SER A N 1
ATOM 1594 C CA . SER A 1 193 ? -5.826 14.034 12.853 1.00 81.69 193 SER A CA 1
ATOM 1595 C C . SER A 1 193 ? -7.104 14.850 12.648 1.00 81.69 193 SER A C 1
ATOM 1597 O O . SER A 1 193 ? -7.186 15.634 11.703 1.00 81.69 193 SER A O 1
ATOM 1599 N N . LEU A 1 194 ? -8.087 14.708 13.546 1.00 73.56 194 LEU A N 1
ATOM 1600 C CA . LEU A 1 194 ? -9.322 15.498 13.522 1.00 73.56 194 LEU A CA 1
ATOM 1601 C C . LEU A 1 194 ? -9.078 16.990 13.776 1.00 73.56 194 LEU A C 1
ATOM 1603 O O . LEU A 1 194 ? -9.862 17.800 13.289 1.00 73.56 194 LEU A O 1
ATOM 1607 N N . GLN A 1 195 ? -8.012 17.353 14.499 1.00 67.12 195 GLN A N 1
ATOM 1608 C CA . GLN A 1 195 ? -7.644 18.757 14.723 1.00 67.12 195 GLN A CA 1
ATOM 1609 C C . GLN A 1 195 ? -7.158 19.439 13.442 1.00 67.12 195 GLN A C 1
ATOM 1611 O O . GLN A 1 195 ? -7.335 20.639 13.279 1.00 67.12 195 GLN A O 1
ATOM 1616 N N . VAL A 1 196 ? -6.552 18.671 12.536 1.00 67.25 196 VAL A N 1
ATOM 1617 C CA . VAL A 1 196 ? -5.944 19.202 11.312 1.00 67.25 196 VAL A CA 1
ATOM 1618 C C . VAL A 1 196 ? -6.942 19.207 10.155 1.00 67.25 196 VAL A C 1
ATOM 1620 O O . VAL A 1 196 ? -6.988 20.159 9.381 1.00 67.25 196 VAL A O 1
ATOM 1623 N N . GLN A 1 197 ? -7.742 18.145 10.003 1.00 66.06 197 GLN A N 1
ATOM 1624 C CA . GLN A 1 197 ? -8.660 18.027 8.870 1.00 66.06 197 GLN A CA 1
ATOM 1625 C C . GLN A 1 197 ? -9.871 17.144 9.191 1.00 66.06 197 GLN A C 1
ATOM 1627 O O . GLN A 1 197 ? -9.742 15.939 9.414 1.00 66.06 197 GLN A O 1
ATOM 1632 N N . PHE A 1 198 ? -11.080 17.709 9.102 1.00 63.03 198 PHE A N 1
ATOM 1633 C CA . PHE A 1 198 ? -12.315 16.929 9.182 1.00 63.03 198 PHE A CA 1
ATOM 1634 C C . PHE A 1 198 ? -12.744 16.431 7.796 1.00 63.03 198 PHE A C 1
ATOM 1636 O O . PHE A 1 198 ? -12.774 17.182 6.823 1.00 63.03 198 PHE A O 1
ATOM 1643 N N . SER A 1 199 ? -13.093 15.147 7.684 1.00 67.31 199 SER A N 1
ATOM 1644 C CA . SER A 1 199 ? -13.589 14.559 6.434 1.00 67.31 199 SER A CA 1
ATOM 1645 C C . SER A 1 199 ? -14.710 13.555 6.687 1.00 67.31 199 SER A C 1
ATOM 1647 O O . SER A 1 199 ? -14.765 12.896 7.729 1.00 67.31 199 SER A O 1
ATOM 1649 N N . CYS A 1 200 ? -15.593 13.372 5.701 1.00 71.81 200 CYS A N 1
ATOM 1650 C CA . CYS A 1 200 ? -16.653 12.363 5.772 1.00 71.81 200 CYS A CA 1
ATOM 1651 C C . CYS A 1 200 ? -16.089 10.944 5.980 1.00 71.81 200 CYS A C 1
ATOM 1653 O O . CYS A 1 200 ? -16.733 10.114 6.623 1.00 71.81 200 CYS A O 1
ATOM 1655 N N . LEU A 1 201 ? -14.858 10.674 5.535 1.00 71.00 201 LEU A N 1
ATOM 1656 C CA . LEU A 1 201 ? -14.182 9.392 5.728 1.00 71.00 201 LEU A CA 1
ATOM 1657 C C . LEU A 1 201 ? -13.871 9.119 7.204 1.00 71.00 201 LEU A C 1
ATOM 1659 O O . LEU A 1 201 ? -14.088 7.990 7.650 1.00 71.00 201 LEU A O 1
ATOM 1663 N N . PHE A 1 202 ? -13.501 10.136 7.994 1.00 73.69 202 PHE A N 1
ATOM 1664 C CA . PHE A 1 202 ? -13.381 9.985 9.450 1.00 73.69 202 PHE A CA 1
ATOM 1665 C C . PHE A 1 202 ? -14.704 9.556 10.082 1.00 73.69 202 PHE A C 1
ATOM 1667 O O . PHE A 1 202 ? -14.722 8.671 10.936 1.00 73.69 202 PHE A O 1
ATOM 1674 N N . THR A 1 203 ? -15.835 10.093 9.612 1.00 70.62 203 THR A N 1
ATOM 1675 C CA . THR A 1 203 ? -17.149 9.660 10.113 1.00 70.62 203 THR A CA 1
ATOM 1676 C C . THR A 1 203 ? -17.411 8.185 9.801 1.00 70.62 203 THR A C 1
ATOM 1678 O O . THR A 1 203 ? -17.936 7.465 10.650 1.00 70.62 203 THR A O 1
ATOM 1681 N N . THR A 1 204 ? -17.001 7.695 8.622 1.00 72.44 204 THR A N 1
ATOM 1682 C CA . THR A 1 204 ? -17.135 6.271 8.272 1.00 72.44 204 THR A CA 1
ATOM 1683 C C . THR A 1 204 ? -16.234 5.383 9.125 1.00 72.44 204 THR A C 1
ATOM 1685 O O . THR A 1 204 ? -16.673 4.314 9.555 1.00 72.44 204 THR A O 1
ATOM 1688 N N . LEU A 1 205 ? -15.021 5.848 9.436 1.00 75.06 205 LEU A N 1
ATOM 1689 C CA . LEU A 1 205 ? -14.080 5.169 1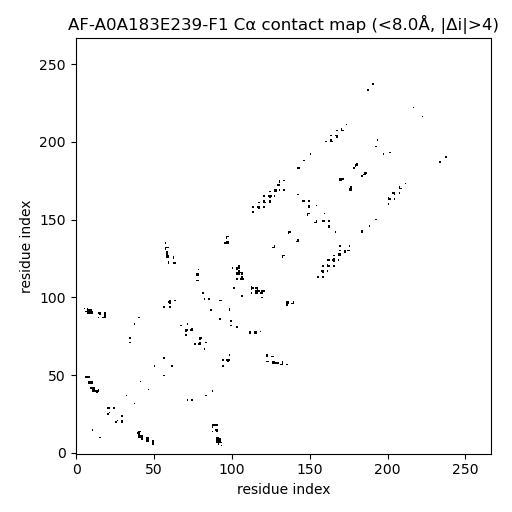0.321 1.00 75.06 205 LEU A CA 1
ATOM 1690 C C . LEU A 1 205 ? -14.681 5.038 11.726 1.00 75.06 205 LEU A C 1
ATOM 1692 O O . LEU A 1 205 ? -14.843 3.928 12.230 1.00 75.06 205 LEU A O 1
ATOM 1696 N N . ILE A 1 206 ? -15.133 6.156 12.305 1.00 72.81 206 ILE A N 1
ATOM 1697 C CA . ILE A 1 206 ? -15.767 6.211 13.632 1.00 72.81 206 ILE A CA 1
ATOM 1698 C C . ILE A 1 206 ? -17.038 5.347 13.675 1.00 72.81 206 ILE A C 1
ATOM 1700 O O . ILE A 1 206 ? -17.266 4.629 14.650 1.00 72.81 206 ILE A O 1
ATOM 1704 N N . LYS A 1 207 ? -17.866 5.356 12.620 1.00 70.69 207 LYS A N 1
ATOM 1705 C CA . LYS A 1 207 ? -19.042 4.471 12.514 1.00 70.69 207 LYS A CA 1
ATOM 1706 C C . LYS A 1 207 ? -18.638 2.993 12.542 1.00 70.69 207 LYS A C 1
ATOM 1708 O O . LYS A 1 207 ? -19.275 2.204 13.243 1.00 70.69 207 LYS A O 1
ATOM 1713 N N . ARG A 1 208 ? -17.579 2.612 11.817 1.00 75.00 208 ARG A N 1
ATOM 1714 C CA . ARG A 1 208 ? -17.097 1.221 11.758 1.00 75.00 208 ARG A CA 1
ATOM 1715 C C . ARG A 1 208 ? -16.542 0.766 13.105 1.00 75.00 208 ARG A C 1
ATOM 1717 O O . ARG A 1 208 ? -16.933 -0.292 13.589 1.00 75.00 208 ARG A O 1
ATOM 1724 N N . ILE A 1 209 ? -15.763 1.626 13.754 1.00 72.19 209 ILE A N 1
ATOM 1725 C CA . ILE A 1 209 ? -15.294 1.469 15.134 1.00 72.19 209 ILE A CA 1
ATOM 1726 C C . ILE A 1 209 ? -16.481 1.199 16.065 1.00 72.19 209 ILE A C 1
ATOM 1728 O O . ILE A 1 209 ? -16.549 0.147 16.701 1.00 72.19 209 ILE A O 1
ATOM 1732 N N . LYS A 1 210 ? -17.477 2.097 16.087 1.00 67.44 210 LYS A N 1
ATOM 1733 C CA . LYS A 1 210 ? -18.679 1.946 16.923 1.00 67.44 210 LYS A CA 1
ATOM 1734 C C . LYS A 1 210 ? -19.393 0.609 16.673 1.00 67.44 210 LYS A C 1
ATOM 1736 O O . LYS A 1 210 ? -19.838 -0.022 17.631 1.00 67.44 210 LYS A O 1
ATOM 1741 N N . LYS A 1 211 ? -19.481 0.149 15.417 1.00 68.75 211 LYS A N 1
ATOM 1742 C CA . LYS A 1 211 ? -20.103 -1.140 15.055 1.00 68.75 211 LYS A CA 1
ATOM 1743 C C . LYS A 1 211 ? -19.360 -2.340 15.656 1.00 68.75 211 LYS A C 1
ATO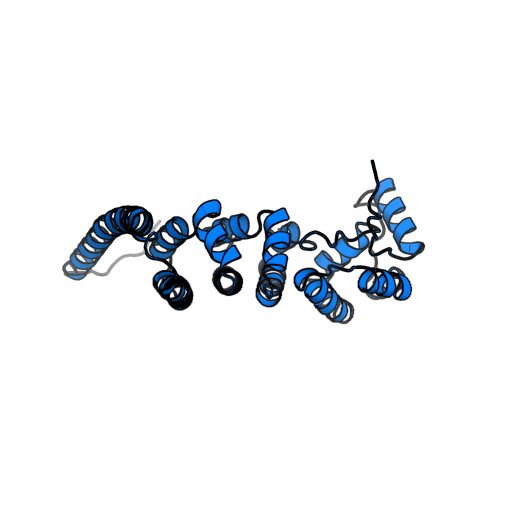M 1745 O O . LYS A 1 211 ? -20.009 -3.209 16.236 1.00 68.75 211 LYS A O 1
ATOM 1750 N N . ILE A 1 212 ? -18.030 -2.379 15.550 1.00 68.50 212 ILE A N 1
ATOM 1751 C CA . ILE A 1 212 ? -17.194 -3.463 16.103 1.00 68.50 212 ILE A CA 1
ATOM 1752 C C . ILE A 1 212 ? -17.398 -3.562 17.618 1.00 68.50 212 ILE A C 1
ATOM 1754 O O . ILE A 1 212 ? -17.654 -4.639 18.156 1.00 68.50 212 ILE A O 1
ATOM 1758 N N . TRP A 1 213 ? -17.379 -2.420 18.305 1.00 63.84 213 TRP A N 1
ATOM 1759 C CA . TRP A 1 213 ? -17.500 -2.372 19.762 1.00 63.84 213 TRP A CA 1
ATOM 1760 C C . TRP A 1 213 ? -18.912 -2.680 20.276 1.00 63.84 213 TRP A C 1
ATOM 1762 O O . TRP A 1 213 ? -19.049 -3.325 21.320 1.00 63.84 213 TRP A O 1
ATOM 1772 N N . ARG A 1 214 ? -19.965 -2.294 19.535 1.00 61.31 214 ARG A N 1
ATOM 1773 C CA . ARG A 1 214 ? -21.354 -2.702 19.830 1.00 61.31 214 ARG A CA 1
ATOM 1774 C C . ARG A 1 214 ? -21.538 -4.217 19.745 1.00 61.31 214 ARG A C 1
ATOM 1776 O O . ARG A 1 214 ? -22.284 -4.774 20.542 1.00 61.31 214 ARG A O 1
ATOM 1783 N N . ARG A 1 215 ? -20.856 -4.885 18.808 1.00 59.81 215 ARG A N 1
ATOM 1784 C CA . ARG A 1 215 ? -20.872 -6.351 18.693 1.00 59.81 215 ARG A CA 1
ATOM 1785 C C . ARG A 1 215 ? -20.134 -7.027 19.856 1.00 59.81 215 ARG A C 1
ATOM 1787 O O . ARG A 1 215 ? -20.599 -8.053 20.325 1.00 59.81 215 ARG A O 1
ATOM 1794 N N . ASN A 1 216 ? -19.050 -6.429 20.361 1.00 55.75 216 ASN A N 1
ATOM 1795 C CA . ASN A 1 216 ? -18.296 -6.954 21.511 1.00 55.75 216 ASN A CA 1
ATOM 1796 C C . ASN A 1 216 ? -19.059 -6.859 22.845 1.00 55.75 216 ASN A C 1
ATOM 1798 O O . ASN A 1 216 ? -19.055 -7.823 23.601 1.00 55.75 216 ASN A O 1
ATOM 1802 N N . ALA A 1 217 ? -19.770 -5.751 23.091 1.00 55.41 217 ALA A N 1
ATOM 1803 C CA . ALA A 1 217 ? -20.481 -5.518 24.356 1.00 55.41 217 ALA A CA 1
ATOM 1804 C C . ALA A 1 217 ? -21.569 -6.568 24.653 1.00 55.41 217 ALA A C 1
ATOM 1806 O O . ALA A 1 217 ? -21.949 -6.761 25.802 1.00 55.41 217 ALA A O 1
ATOM 1807 N N . LYS A 1 218 ? -22.067 -7.246 23.612 1.00 55.72 218 LYS A N 1
ATOM 1808 C CA . LYS A 1 218 ? -23.068 -8.311 23.723 1.00 55.72 218 LYS A CA 1
ATOM 1809 C C . LYS A 1 218 ? -22.480 -9.667 24.151 1.00 55.72 218 LYS A C 1
ATOM 1811 O O . LYS A 1 218 ? -23.252 -10.549 24.497 1.00 55.72 218 LYS A O 1
ATOM 1816 N N . ASN A 1 219 ? -21.149 -9.832 24.151 1.00 56.91 219 ASN A N 1
ATOM 1817 C CA . ASN A 1 219 ? -20.484 -11.138 24.267 1.00 56.91 219 ASN A CA 1
ATOM 1818 C C . ASN A 1 219 ? -19.714 -11.385 25.588 1.00 56.91 219 ASN A C 1
ATOM 1820 O O . ASN A 1 219 ? -19.068 -12.423 25.694 1.00 56.91 219 ASN A O 1
ATOM 1824 N N . GLY A 1 220 ? -19.739 -10.500 26.597 1.00 50.00 220 GLY A N 1
ATOM 1825 C CA . GLY A 1 220 ? -19.138 -10.837 27.902 1.00 50.00 220 GLY A CA 1
ATOM 1826 C C . GLY A 1 220 ? -18.921 -9.679 28.881 1.00 50.00 220 GLY A C 1
ATOM 1827 O O . GLY A 1 220 ? -18.196 -8.726 28.605 1.00 50.00 220 GLY A O 1
ATOM 1828 N N . ALA A 1 221 ? -19.502 -9.816 30.073 1.00 48.44 221 ALA A N 1
ATOM 1829 C CA . ALA A 1 221 ? -19.669 -8.822 31.137 1.00 48.44 221 ALA A CA 1
ATOM 1830 C C . ALA A 1 221 ? -18.402 -8.394 31.929 1.00 48.44 221 ALA A C 1
ATOM 1832 O O . ALA A 1 221 ? -18.512 -7.977 33.075 1.00 48.44 221 ALA A O 1
ATOM 1833 N N . ARG A 1 222 ? -17.191 -8.438 31.351 1.00 46.88 222 ARG A N 1
ATOM 1834 C CA . ARG A 1 222 ? -15.939 -7.989 32.024 1.00 46.88 222 ARG A CA 1
ATOM 1835 C C . ARG A 1 222 ? -15.108 -7.000 31.192 1.00 46.88 222 ARG A C 1
ATOM 1837 O O . ARG A 1 222 ? -13.934 -6.752 31.438 1.00 46.88 222 ARG A O 1
ATOM 1844 N N . GLU A 1 223 ? -15.764 -6.409 30.196 1.00 43.66 223 GLU A N 1
ATOM 1845 C CA . GLU A 1 223 ? -15.277 -5.365 29.291 1.00 43.66 223 GLU A CA 1
ATOM 1846 C C . GLU A 1 223 ? -15.414 -3.939 29.883 1.00 43.66 223 GLU A C 1
ATOM 1848 O O . GLU A 1 223 ? -15.044 -2.961 29.237 1.00 43.66 223 GLU A O 1
ATOM 1853 N N . SER A 1 224 ? -15.966 -3.806 31.097 1.00 41.66 224 SER A N 1
ATOM 1854 C CA . SER A 1 224 ? -16.446 -2.542 31.681 1.00 41.66 224 SER A CA 1
ATOM 1855 C C . SER A 1 224 ? -15.365 -1.619 32.252 1.00 41.66 224 SER A C 1
ATOM 1857 O O . SER A 1 224 ? -15.551 -0.405 32.217 1.00 41.66 224 SER A O 1
ATOM 1859 N N . GLU A 1 225 ? -14.244 -2.152 32.741 1.00 44.28 225 GLU A N 1
ATOM 1860 C CA . GLU A 1 225 ? -13.221 -1.364 33.455 1.00 44.28 225 GLU A CA 1
ATOM 1861 C C . GLU A 1 225 ? -12.340 -0.544 32.494 1.00 44.28 225 GLU A C 1
ATOM 1863 O O . GLU A 1 225 ? -12.143 0.662 32.624 1.00 44.28 225 GLU A O 1
ATOM 1868 N N . TRP A 1 226 ? -11.846 -1.187 31.439 1.00 48.56 226 TRP A N 1
ATOM 1869 C CA . TRP A 1 226 ? -10.846 -0.597 30.548 1.00 48.56 226 TRP A CA 1
ATOM 1870 C C . TRP A 1 226 ? -11.468 0.311 29.470 1.00 48.56 226 TRP A C 1
ATOM 1872 O O . TRP A 1 226 ? -10.855 1.290 29.038 1.00 48.56 226 TRP A O 1
ATOM 1882 N N . ARG A 1 227 ? -12.723 0.030 29.079 1.00 43.75 227 ARG A N 1
ATOM 1883 C CA . ARG A 1 227 ? -13.539 0.879 28.195 1.00 43.75 227 ARG A CA 1
ATOM 1884 C C . ARG A 1 227 ? -13.881 2.228 28.826 1.00 43.75 227 ARG A C 1
ATOM 1886 O O . ARG A 1 227 ? -14.059 3.190 28.083 1.00 43.75 227 ARG A O 1
ATOM 1893 N N . LYS A 1 228 ? -13.958 2.318 30.158 1.00 46.94 228 LYS A N 1
ATOM 1894 C CA . LYS A 1 228 ? -14.138 3.597 30.856 1.00 46.94 228 LYS A CA 1
ATOM 1895 C C . LYS A 1 228 ? -12.829 4.378 30.883 1.00 46.94 228 LYS A C 1
ATOM 1897 O O . LYS A 1 228 ? -12.828 5.534 30.500 1.00 46.94 228 LYS A O 1
ATOM 1902 N N . ASN A 1 229 ? -11.703 3.727 31.159 1.00 48.28 229 ASN A N 1
ATOM 1903 C CA . ASN A 1 229 ? -10.422 4.410 31.356 1.00 48.28 229 ASN A CA 1
ATOM 1904 C C . ASN A 1 229 ? -9.819 5.030 30.069 1.00 48.28 229 ASN A C 1
ATOM 1906 O O . ASN A 1 229 ? -9.414 6.191 30.060 1.00 48.28 229 ASN A O 1
ATOM 1910 N N . ILE A 1 230 ? -9.832 4.309 28.937 1.00 50.66 230 ILE A N 1
ATOM 1911 C CA . ILE A 1 230 ? -9.318 4.852 27.658 1.00 50.66 230 ILE A CA 1
ATOM 1912 C C . ILE A 1 230 ? -10.257 5.931 27.106 1.00 50.66 230 ILE A C 1
ATOM 1914 O O . ILE A 1 230 ? -9.807 6.990 26.674 1.00 50.66 230 ILE A O 1
ATOM 1918 N N . THR A 1 231 ? -11.568 5.699 27.152 1.00 47.12 231 THR A N 1
ATOM 1919 C CA . THR A 1 231 ? -12.566 6.662 26.667 1.00 47.12 231 THR A CA 1
ATOM 1920 C C . THR A 1 231 ? -12.616 7.913 27.547 1.00 47.12 231 THR A C 1
ATOM 1922 O O . THR A 1 231 ? -12.748 8.999 27.009 1.00 47.12 231 THR A O 1
ATOM 1925 N N . GLN A 1 232 ? -12.431 7.809 28.866 1.00 48.47 232 GLN A N 1
ATOM 1926 C CA . GLN A 1 232 ? -12.480 8.944 29.796 1.00 48.47 232 GLN A CA 1
ATOM 1927 C C . GLN A 1 232 ? -11.243 9.844 29.698 1.00 48.47 232 GLN A C 1
ATOM 1929 O O . GLN A 1 232 ? -11.405 11.056 29.588 1.00 48.47 232 GLN A O 1
ATOM 1934 N N . ASN A 1 233 ? -10.036 9.279 29.594 1.00 48.06 233 ASN A N 1
ATOM 1935 C CA . ASN A 1 233 ? -8.823 10.078 29.377 1.00 48.06 233 ASN A CA 1
ATOM 1936 C C . ASN A 1 233 ? -8.788 10.708 27.974 1.00 48.06 233 ASN A C 1
ATOM 1938 O O . ASN A 1 233 ? -8.401 11.865 27.820 1.00 48.06 233 ASN A O 1
ATOM 1942 N N . THR A 1 234 ? -9.275 9.998 26.947 1.00 50.31 234 THR A N 1
ATOM 1943 C CA . THR A 1 234 ? -9.378 10.567 25.592 1.00 50.31 234 THR A CA 1
ATOM 1944 C C . THR A 1 234 ? -10.473 11.646 25.525 1.00 50.31 234 THR A C 1
ATOM 1946 O O . THR A 1 234 ? -10.260 12.687 24.912 1.00 50.31 234 THR A O 1
ATOM 1949 N N . CYS A 1 235 ? -11.615 11.467 26.206 1.00 43.75 235 CYS A N 1
ATOM 1950 C CA . CYS A 1 235 ? -12.709 12.447 26.279 1.00 43.75 235 CYS A CA 1
ATOM 1951 C C . CYS A 1 235 ? -12.406 13.672 27.162 1.00 43.75 235 CYS A C 1
ATOM 1953 O O . CYS A 1 235 ? -12.885 14.752 26.832 1.00 43.75 235 CYS A O 1
ATOM 1955 N N . GLN A 1 236 ? -11.601 13.563 28.226 1.00 49.94 236 GLN A N 1
ATOM 1956 C CA . GLN A 1 236 ? -11.162 14.726 29.019 1.00 49.94 236 GLN A CA 1
ATOM 1957 C C . GLN A 1 236 ? -10.205 15.631 28.236 1.00 49.94 236 GLN A C 1
ATOM 1959 O O . GLN A 1 236 ? -10.357 16.853 28.248 1.00 49.94 236 GLN A O 1
ATOM 1964 N N . ILE A 1 237 ? -9.258 15.038 27.503 1.00 50.50 237 ILE A N 1
ATOM 1965 C CA . ILE A 1 237 ? -8.313 15.777 26.652 1.00 50.50 237 ILE A CA 1
ATOM 1966 C C . ILE A 1 237 ? -9.031 16.389 25.431 1.00 50.50 237 ILE A C 1
ATOM 1968 O O . ILE A 1 237 ? -8.677 17.477 24.980 1.00 50.50 237 ILE A O 1
ATOM 1972 N N . LEU A 1 238 ? -10.069 15.718 24.914 1.00 50.38 238 LEU A N 1
ATOM 1973 C CA . LEU A 1 238 ? -10.929 16.215 23.834 1.00 50.38 238 LEU A CA 1
ATOM 1974 C C . LEU A 1 238 ? -11.870 17.344 24.285 1.00 50.38 238 LEU A C 1
ATOM 1976 O O . LEU A 1 238 ? -11.988 18.334 23.573 1.00 50.38 238 LEU A O 1
ATOM 1980 N N . GLY A 1 239 ? -12.532 17.225 25.441 1.00 42.69 239 GLY A N 1
ATOM 1981 C CA . GLY A 1 239 ? -13.508 18.217 25.913 1.00 42.69 239 GLY A CA 1
ATOM 1982 C C . GLY A 1 239 ? -12.879 19.570 26.249 1.00 42.69 239 GLY A C 1
ATOM 1983 O O . GLY A 1 239 ? -13.384 20.607 25.837 1.00 42.69 239 GLY A O 1
ATOM 1984 N N . SER A 1 240 ? -11.723 19.557 26.912 1.00 49.03 240 SER A N 1
ATOM 1985 C CA . SER A 1 240 ? -10.982 20.774 27.268 1.00 49.03 240 SER A CA 1
ATOM 1986 C C . SER A 1 240 ? -10.431 21.522 26.044 1.00 49.03 240 SER A C 1
ATOM 1988 O O . SER A 1 240 ? -10.507 22.747 25.989 1.00 49.03 240 SER A O 1
ATOM 1990 N N . LYS A 1 241 ? -9.937 20.810 25.020 1.00 52.72 241 LYS A N 1
ATOM 1991 C CA . LYS A 1 241 ? -9.404 21.437 23.794 1.00 52.72 241 LYS A CA 1
ATOM 1992 C C . LYS A 1 241 ? -10.480 21.849 22.785 1.00 52.72 241 LYS A C 1
ATOM 1994 O O . LYS A 1 241 ? -10.295 22.840 22.089 1.00 52.72 241 LYS A O 1
ATOM 1999 N N . VAL A 1 242 ? -11.596 21.122 22.702 1.00 43.31 242 VAL A N 1
ATOM 2000 C CA . VAL A 1 242 ? -12.717 21.479 21.813 1.00 43.31 242 VAL A CA 1
ATOM 2001 C C . VAL A 1 242 ? -13.459 22.712 22.326 1.00 43.31 242 VAL A C 1
ATOM 2003 O O . VAL A 1 242 ? -13.773 23.568 21.507 1.00 43.31 242 VAL A O 1
ATOM 2006 N N . CYS A 1 243 ? -13.677 22.853 23.641 1.00 42.94 243 CYS A N 1
ATOM 2007 C CA . CYS A 1 243 ? -14.242 24.086 24.205 1.00 42.94 243 CYS A CA 1
ATOM 2008 C C . CYS A 1 243 ? -13.339 25.298 23.939 1.00 42.94 243 CYS A C 1
ATOM 2010 O O . CYS A 1 243 ? -13.827 26.310 23.452 1.00 42.94 243 CYS A O 1
ATOM 2012 N N . TYR A 1 244 ? -12.024 25.158 24.129 1.00 48.16 244 TYR A N 1
ATOM 2013 C CA . TYR A 1 244 ? -11.055 26.221 23.842 1.00 48.16 244 TYR A CA 1
ATOM 2014 C C . TYR A 1 244 ? -11.060 26.670 22.365 1.00 48.16 244 TYR A C 1
ATOM 2016 O O . TYR A 1 244 ? -11.100 27.865 22.076 1.00 48.16 244 TYR A O 1
ATOM 2024 N N . CYS A 1 245 ? -11.079 25.730 21.409 1.00 46.22 245 CYS A N 1
ATOM 2025 C CA . CYS A 1 245 ? -11.162 26.072 19.981 1.00 46.22 245 CYS A CA 1
ATOM 2026 C C . CYS A 1 245 ? -12.526 26.672 19.586 1.00 46.22 245 CYS A C 1
ATOM 2028 O O . CYS A 1 245 ? -12.582 27.525 18.702 1.00 46.22 245 CYS A O 1
ATOM 2030 N N . PHE A 1 246 ? -13.621 26.253 20.232 1.00 38.06 246 PHE A N 1
ATOM 2031 C CA . PHE A 1 246 ? -14.948 26.835 20.011 1.00 38.06 246 PHE A CA 1
ATOM 2032 C C . PHE A 1 246 ? -15.036 28.271 20.539 1.00 38.06 246 PHE A C 1
ATOM 2034 O O . PHE A 1 246 ? -15.535 29.144 19.831 1.00 38.06 246 PHE A O 1
ATOM 2041 N N . GLU A 1 247 ? -14.507 28.533 21.736 1.00 45.06 247 GLU A N 1
ATOM 2042 C CA . GLU A 1 247 ? -14.467 29.871 22.338 1.00 45.06 247 GLU A CA 1
ATOM 2043 C C . GLU A 1 247 ? -13.663 30.853 21.474 1.00 45.06 247 GLU A C 1
ATOM 2045 O O . GLU A 1 247 ? -14.146 31.950 21.201 1.00 45.06 247 GLU A O 1
ATOM 2050 N N . GLN A 1 248 ? -12.509 30.441 20.938 1.00 49.50 248 GLN A N 1
ATOM 2051 C CA . GLN A 1 248 ? -11.727 31.267 20.004 1.00 49.50 248 GLN A CA 1
ATOM 2052 C C . GLN A 1 248 ? -12.484 31.585 18.706 1.00 49.50 248 GLN A C 1
ATOM 2054 O O . GLN A 1 248 ? -12.517 32.736 18.279 1.00 49.50 248 GLN A O 1
ATOM 2059 N N . SER A 1 249 ? -13.159 30.597 18.110 1.00 38.06 249 SER A N 1
ATOM 2060 C CA . SER A 1 249 ? -13.929 30.816 16.875 1.00 38.06 249 SER A CA 1
ATOM 2061 C C . SER A 1 249 ? -15.161 31.712 17.068 1.00 38.06 249 SER A C 1
ATOM 2063 O O . SER A 1 249 ? -15.545 32.439 16.153 1.00 38.06 249 SER A O 1
ATOM 2065 N N . MET A 1 250 ? -15.761 31.699 18.266 1.00 37.44 250 MET A N 1
ATOM 2066 C CA . MET A 1 250 ? -16.887 32.569 18.609 1.00 37.44 250 MET A CA 1
ATOM 2067 C C . MET A 1 250 ? -16.422 34.015 18.827 1.00 37.44 250 MET A C 1
ATOM 2069 O O . MET A 1 250 ? -17.060 34.922 18.295 1.00 37.44 250 MET A O 1
ATOM 2073 N N . PHE A 1 251 ? -15.278 34.233 19.492 1.00 40.44 251 PHE A N 1
ATOM 2074 C CA . PHE A 1 251 ? -14.674 35.565 19.656 1.00 40.44 251 PHE A CA 1
ATOM 2075 C C . PHE A 1 251 ? -14.320 36.230 18.315 1.00 40.44 251 PHE A C 1
ATOM 2077 O O . PHE A 1 251 ? -14.633 37.411 18.128 1.00 40.44 251 PHE A O 1
ATOM 2084 N N . ASP A 1 252 ? -13.764 35.477 17.361 1.00 39.81 252 ASP A N 1
ATOM 2085 C CA . ASP A 1 252 ? -13.437 35.975 16.013 1.00 39.81 252 ASP A CA 1
ATOM 2086 C C . ASP A 1 252 ? -14.691 36.323 15.191 1.00 39.81 252 ASP A C 1
ATOM 2088 O O . ASP A 1 252 ? -14.691 37.265 14.400 1.00 39.81 252 ASP A O 1
ATOM 2092 N N . SER A 1 253 ? -15.800 35.609 15.404 1.00 39.84 253 SER A N 1
ATOM 2093 C CA . SER A 1 253 ? -17.070 35.896 14.722 1.00 39.84 253 SER A CA 1
ATOM 2094 C C . SER A 1 253 ? -17.872 37.051 15.343 1.00 39.84 253 SER A C 1
ATOM 2096 O O . SER A 1 253 ? -18.631 37.713 14.637 1.00 39.84 253 SER A O 1
ATOM 2098 N N . THR A 1 254 ? -17.674 37.354 16.632 1.00 43.16 254 THR A N 1
ATOM 2099 C CA . THR A 1 254 ? -18.289 38.519 17.302 1.00 43.16 254 THR A CA 1
ATOM 2100 C C . THR A 1 254 ? -17.479 39.810 17.180 1.00 43.16 254 THR A C 1
ATOM 2102 O O . THR A 1 254 ? -18.023 40.887 17.408 1.00 43.16 254 THR A O 1
ATOM 2105 N N . SER A 1 255 ? -16.202 39.732 16.796 1.00 43.12 255 SER A N 1
ATOM 2106 C CA . SER A 1 255 ? -15.324 40.897 16.589 1.00 43.12 255 SER A CA 1
ATOM 2107 C C . SER A 1 255 ? -15.268 41.374 15.129 1.00 43.12 255 SER A C 1
ATOM 2109 O O . SER A 1 255 ? -14.435 42.204 14.766 1.00 43.12 255 SER A O 1
ATOM 2111 N N . GLY A 1 256 ? -16.223 40.938 14.299 1.00 40.44 256 GLY A N 1
ATOM 2112 C CA . GLY A 1 256 ? -16.516 41.531 12.995 1.00 40.44 256 GLY A CA 1
ATOM 2113 C C . GLY A 1 256 ? -17.121 42.935 13.108 1.00 40.44 256 GLY A C 1
ATOM 2114 O O . GLY A 1 256 ? -18.285 43.135 12.772 1.00 40.44 256 GLY A O 1
ATOM 2115 N N . ALA A 1 257 ? -16.327 43.913 13.546 1.00 37.41 257 ALA A N 1
ATOM 2116 C CA . ALA A 1 257 ? -16.603 45.331 13.364 1.00 37.41 257 ALA A CA 1
ATOM 2117 C C . ALA A 1 257 ? -15.354 46.041 12.814 1.00 37.41 257 ALA A C 1
ATOM 2119 O O . ALA A 1 257 ? -14.326 46.139 13.477 1.00 37.41 257 ALA A O 1
ATOM 2120 N N . ASN A 1 258 ? -15.521 46.580 11.603 1.00 30.72 258 ASN A N 1
ATOM 2121 C CA . ASN A 1 258 ? -14.669 47.528 10.877 1.00 30.72 258 ASN A CA 1
ATOM 2122 C C . ASN A 1 258 ? -13.364 47.018 10.246 1.00 30.72 258 ASN A C 1
ATOM 2124 O O . ASN A 1 258 ? -12.265 47.197 10.759 1.00 30.72 258 ASN A O 1
ATOM 2128 N N . PHE A 1 259 ? -13.491 46.578 8.991 1.00 30.59 259 PHE A N 1
ATOM 2129 C CA . PHE A 1 259 ? -12.471 46.846 7.976 1.00 30.59 259 PHE A CA 1
ATOM 2130 C C . PHE A 1 259 ? -12.489 48.334 7.585 1.00 30.59 259 PHE A C 1
ATOM 2132 O O . PHE A 1 259 ? -13.543 48.829 7.178 1.00 30.59 259 PHE A O 1
ATOM 2139 N N . PRO A 1 260 ? -11.326 48.999 7.500 1.00 31.20 260 PRO A N 1
ATOM 2140 C CA . PRO A 1 260 ? -11.072 49.952 6.437 1.00 31.20 260 PRO A CA 1
ATOM 2141 C C . PRO A 1 260 ? -10.137 49.341 5.385 1.00 31.20 260 PRO A C 1
ATOM 2143 O O . PRO A 1 260 ? -9.140 48.685 5.679 1.00 31.20 260 PRO A O 1
ATOM 2146 N N . ARG A 1 261 ? -10.501 49.575 4.121 1.00 37.34 261 ARG A N 1
ATOM 2147 C CA . ARG A 1 261 ? -9.678 49.349 2.926 1.00 37.34 261 ARG A CA 1
ATOM 2148 C C . ARG A 1 261 ? -8.406 50.215 2.942 1.00 37.34 261 ARG A C 1
ATOM 2150 O O . ARG A 1 261 ? -8.415 51.316 3.487 1.00 37.34 261 ARG A O 1
ATOM 2157 N N . SER A 1 262 ? -7.426 49.780 2.137 1.00 31.34 262 SER A N 1
ATOM 2158 C CA . SER A 1 262 ? -6.196 50.473 1.676 1.00 31.34 262 SER A CA 1
ATOM 2159 C C . SER A 1 262 ? -4.972 50.260 2.589 1.00 31.34 262 SER A C 1
ATOM 2161 O O . SER A 1 262 ? -5.103 50.347 3.798 1.00 31.34 262 SER A O 1
ATOM 2163 N N . ARG A 1 263 ? -3.751 49.946 2.128 1.00 30.44 263 ARG A N 1
ATOM 2164 C CA . ARG A 1 263 ? -3.090 50.029 0.812 1.00 30.44 263 ARG A CA 1
ATOM 2165 C C . ARG A 1 263 ? -2.116 48.854 0.648 1.00 30.44 263 ARG A C 1
ATOM 2167 O O . ARG A 1 263 ? -1.314 48.601 1.537 1.00 30.44 263 ARG A O 1
ATOM 2174 N N . LEU A 1 264 ? -2.143 48.208 -0.514 1.00 36.06 264 LEU A N 1
ATOM 2175 C CA . LEU A 1 264 ? -0.943 47.636 -1.121 1.00 36.06 264 LEU A CA 1
ATOM 2176 C C . LEU A 1 264 ? -0.341 48.747 -1.983 1.00 36.06 264 LEU A C 1
ATOM 2178 O O . LEU A 1 264 ? -1.047 49.239 -2.860 1.00 36.06 264 LEU A O 1
ATOM 2182 N N . LEU A 1 265 ? 0.888 49.161 -1.675 1.00 36.62 265 LEU A N 1
ATOM 2183 C CA . LEU A 1 265 ? 1.961 49.560 -2.597 1.00 36.62 265 LEU A CA 1
ATOM 2184 C C . LEU A 1 265 ? 3.175 50.036 -1.771 1.00 36.62 265 LEU A C 1
ATOM 2186 O O . LEU A 1 265 ? 3.006 50.721 -0.764 1.00 36.62 265 LEU A O 1
ATOM 2190 N N . ASP A 1 266 ? 4.358 49.658 -2.258 1.00 33.09 266 ASP A N 1
ATOM 2191 C CA . ASP A 1 266 ? 5.718 50.104 -1.912 1.00 33.09 266 ASP A CA 1
ATOM 2192 C C . ASP A 1 266 ? 6.429 49.474 -0.697 1.00 33.09 266 ASP A C 1
ATOM 2194 O O . ASP A 1 266 ? 6.431 50.016 0.409 1.00 33.09 266 ASP A O 1
ATOM 2198 N N . ARG A 1 267 ? 7.162 48.376 -0.937 1.00 34.09 267 ARG A N 1
ATOM 2199 C CA . ARG A 1 267 ? 8.627 48.381 -1.165 1.00 34.09 267 ARG A CA 1
ATOM 2200 C C . ARG A 1 267 ? 9.151 46.988 -1.508 1.00 34.09 267 ARG A C 1
ATOM 2202 O O . ARG A 1 267 ? 8.641 46.009 -0.925 1.00 34.09 267 ARG A O 1
#

Mean predicted aligned error: 12.38 Å

InterPro domains:
  IPR032436 URB1, C-terminal domain [PF16201] (53-189)
  IPR039844 Nucleolar pre-ribosomal-associated protein 1 [PTHR13500] (54-237)

pLDDT: mean 74.08, std 19.1, range [26.58, 95.88]

Sequence (267 aa):
MSLRPIFPLVWGERSKDNYEKLHLLGPVLHTRLTPDQVLDYLDPTLMWNTLLQSEQTTALVAHFFARVTKLLLHPEDPVYQPVVSFLLLKPDVDLENVPEMYKLLMSCSTQFHDTERHWCLRLITDSLIEPNDYNILQKRYGIKLFLSLFGSSIADRQTRKYILLSLRAALQHRSVANDLYRRQNLHSWIVLSLQVQFSCLFTTLIKRIKKIWRRNAKNGARESEWRKNITQNTCQILGSKVCYCFEQSMFDSTSGANFPRSRLLDR